Protein AF-A0A225VRF0-F1 (afdb_monomer)

Solvent-accessible surface area (backbone atoms only — not comparable to full-atom values): 16906 Å² total; per-residue (Å²): 140,84,83,63,88,91,57,65,93,43,50,68,51,35,57,57,44,68,70,34,69,67,52,50,49,55,49,48,52,50,48,63,73,53,46,43,34,58,58,76,56,67,54,68,59,49,22,86,87,74,65,72,22,44,56,40,74,52,86,78,61,74,72,51,25,38,84,44,56,83,88,52,80,56,61,61,48,30,32,22,78,60,81,62,52,70,40,28,48,52,49,53,41,50,58,41,48,53,59,60,46,74,76,48,74,62,78,73,68,36,72,67,47,46,48,51,56,49,71,41,86,65,59,54,88,79,64,94,82,56,57,67,68,58,27,50,47,52,30,55,45,40,58,71,41,34,38,54,62,65,45,55,58,80,85,32,46,39,69,39,98,91,21,69,83,21,57,37,32,64,82,53,47,61,41,78,68,30,97,53,61,43,76,45,97,87,77,43,78,48,65,39,26,54,80,51,29,34,31,40,49,38,34,34,63,76,51,47,25,68,48,72,53,65,58,88,65,73,92,73,59,72,78,46,53,66,64,49,51,54,53,51,50,53,59,76,66,43,81,71,72,90,68,70,52,59,66,61,55,49,49,52,50,48,53,51,52,53,52,53,53,50,53,53,55,52,61,74,67,51,82,83,76,87,79,89,78,81,89,80,89,83,84,134

Structure (mmCIF, N/CA/C/O backbone):
data_AF-A0A225VRF0-F1
#
_entry.id   AF-A0A225VRF0-F1
#
loop_
_atom_site.group_PDB
_atom_site.id
_atom_site.type_symbol
_atom_site.label_atom_id
_atom_site.label_alt_id
_atom_site.label_comp_id
_atom_site.label_asym_id
_atom_site.label_entity_id
_atom_site.label_seq_id
_atom_site.pdbx_PDB_ins_code
_atom_site.Cartn_x
_atom_site.Cartn_y
_atom_site.Cartn_z
_atom_site.occupancy
_atom_site.B_iso_or_equiv
_atom_site.auth_seq_id
_atom_site.auth_comp_id
_atom_site.auth_asym_id
_atom_site.auth_atom_id
_atom_site.pdbx_PDB_model_num
ATOM 1 N N . MET A 1 1 ? 13.545 9.065 -11.147 1.00 67.62 1 MET A N 1
ATOM 2 C CA . MET A 1 1 ? 13.949 7.715 -11.590 1.00 67.62 1 MET A CA 1
ATOM 3 C C . MET A 1 1 ? 15.331 7.473 -11.026 1.00 67.62 1 MET A C 1
ATOM 5 O O . MET A 1 1 ? 16.149 8.372 -11.147 1.00 67.62 1 MET A O 1
ATOM 9 N N . ALA A 1 2 ? 15.562 6.340 -10.371 1.00 71.25 2 ALA A N 1
ATOM 10 C CA . ALA A 1 2 ? 16.880 5.977 -9.858 1.00 71.25 2 ALA A CA 1
ATOM 11 C C . ALA A 1 2 ? 17.373 4.753 -10.632 1.00 71.25 2 ALA A C 1
ATOM 13 O O . ALA A 1 2 ? 16.606 3.808 -10.822 1.00 71.25 2 ALA A O 1
ATOM 14 N N . TRP A 1 3 ? 18.616 4.798 -11.105 1.00 72.25 3 TRP A N 1
ATOM 15 C CA . TRP A 1 3 ? 19.291 3.632 -11.662 1.00 72.25 3 TRP A CA 1
ATOM 16 C C . TRP A 1 3 ? 20.024 2.913 -10.534 1.00 72.25 3 TRP A C 1
ATOM 18 O O . TRP A 1 3 ? 20.675 3.559 -9.716 1.00 72.25 3 TRP A O 1
ATOM 28 N N . ILE A 1 4 ? 19.892 1.592 -10.471 1.00 76.50 4 ILE A N 1
ATOM 29 C CA . ILE A 1 4 ? 20.576 0.786 -9.461 1.00 76.50 4 ILE A CA 1
ATOM 30 C C . ILE A 1 4 ? 21.948 0.428 -10.023 1.00 76.50 4 ILE A C 1
ATOM 32 O O . ILE A 1 4 ? 22.059 -0.078 -11.136 1.00 76.50 4 ILE A O 1
ATOM 36 N N . GLU A 1 5 ? 23.008 0.701 -9.278 1.00 78.69 5 GLU A N 1
ATOM 37 C CA . GLU A 1 5 ? 24.349 0.305 -9.697 1.00 78.69 5 GLU A CA 1
ATOM 38 C C . GLU A 1 5 ? 24.439 -1.221 -9.893 1.00 78.69 5 GLU A C 1
ATOM 40 O O . GLU A 1 5 ? 23.852 -2.001 -9.140 1.00 78.69 5 GLU A O 1
ATOM 45 N N . GLY A 1 6 ? 25.128 -1.657 -10.951 1.00 78.25 6 GLY A N 1
ATOM 46 C CA . GLY A 1 6 ? 25.241 -3.076 -11.310 1.00 78.25 6 GLY A CA 1
ATOM 47 C C . GLY A 1 6 ? 24.002 -3.682 -11.984 1.00 78.25 6 GLY A C 1
ATOM 48 O O . GLY A 1 6 ? 23.995 -4.883 -12.262 1.00 78.25 6 GLY A O 1
ATOM 49 N N . PHE A 1 7 ? 22.959 -2.892 -12.269 1.00 81.50 7 PHE A N 1
ATOM 50 C CA . PHE A 1 7 ? 21.838 -3.362 -13.084 1.00 81.50 7 PHE A CA 1
ATOM 51 C C . PHE A 1 7 ? 22.209 -3.505 -14.573 1.00 81.50 7 PHE A C 1
ATOM 53 O O . PHE A 1 7 ? 23.076 -2.776 -15.060 1.00 81.50 7 PHE A O 1
ATOM 60 N N . PRO A 1 8 ? 21.545 -4.417 -15.314 1.00 84.12 8 PRO A N 1
ATOM 61 C CA . PRO A 1 8 ? 21.804 -4.651 -16.734 1.00 84.12 8 PRO A CA 1
ATOM 62 C C . PRO A 1 8 ? 21.632 -3.374 -17.555 1.00 84.12 8 PRO A C 1
ATOM 64 O O . PRO A 1 8 ? 20.627 -2.680 -17.408 1.00 84.12 8 PRO A O 1
ATOM 67 N N . SER A 1 9 ? 22.574 -3.096 -18.454 1.00 83.00 9 SER A N 1
ATOM 68 C CA . SER A 1 9 ? 22.587 -1.862 -19.249 1.00 83.00 9 SER A CA 1
ATOM 69 C C . SER A 1 9 ? 21.622 -1.906 -20.438 1.00 83.00 9 SER A C 1
ATOM 71 O O . SER A 1 9 ? 21.194 -0.866 -20.939 1.00 83.00 9 SER A O 1
ATOM 73 N N . THR A 1 10 ? 21.226 -3.110 -20.869 1.00 85.62 10 THR A N 1
ATOM 74 C CA . THR A 1 10 ? 20.284 -3.309 -21.978 1.00 85.62 10 THR A CA 1
ATOM 75 C C . THR A 1 10 ? 19.129 -4.249 -21.619 1.00 85.62 10 THR A C 1
ATOM 77 O O . THR A 1 10 ? 19.210 -5.069 -20.702 1.00 85.62 10 THR A O 1
ATOM 80 N N . ILE A 1 11 ? 18.040 -4.175 -22.395 1.00 85.44 11 ILE A N 1
ATOM 81 C CA . ILE A 1 11 ? 16.877 -5.072 -22.257 1.00 85.44 11 ILE A CA 1
ATOM 82 C C . ILE A 1 11 ? 17.280 -6.535 -22.488 1.00 85.44 11 ILE A C 1
ATOM 84 O O . ILE A 1 11 ? 16.817 -7.423 -21.775 1.00 85.44 11 ILE A O 1
ATOM 88 N N . ALA A 1 12 ? 18.161 -6.794 -23.460 1.00 88.38 12 ALA A N 1
ATOM 89 C CA . ALA A 1 12 ? 18.638 -8.141 -23.760 1.00 88.38 12 ALA A CA 1
ATOM 90 C C . ALA A 1 12 ? 19.414 -8.738 -22.575 1.00 88.38 12 ALA A C 1
ATOM 92 O O . ALA A 1 12 ? 19.177 -9.882 -22.186 1.00 88.38 12 ALA A O 1
ATOM 93 N N . GLU A 1 13 ? 20.288 -7.944 -21.952 1.00 89.25 13 GLU A N 1
ATOM 94 C CA . GLU A 1 13 ? 21.006 -8.349 -20.743 1.00 89.25 13 GLU A CA 1
ATOM 95 C C . GLU A 1 13 ? 20.055 -8.582 -19.569 1.00 89.25 13 GLU A C 1
ATOM 97 O O . GLU A 1 13 ? 20.185 -9.591 -18.876 1.00 89.25 13 GLU A O 1
ATOM 102 N N . TYR A 1 14 ? 19.066 -7.702 -19.381 1.00 88.38 14 TYR A N 1
ATOM 103 C CA . TYR A 1 14 ? 18.042 -7.868 -18.352 1.00 88.38 14 TYR A CA 1
ATOM 104 C C . TYR A 1 14 ? 17.267 -9.174 -18.527 1.00 88.38 14 TYR A C 1
ATOM 106 O O . TYR A 1 14 ? 17.148 -9.945 -17.575 1.00 88.38 14 TYR A O 1
ATOM 114 N N . ASN A 1 15 ? 16.808 -9.477 -19.742 1.00 88.12 15 ASN A N 1
ATOM 115 C CA . ASN A 1 15 ? 16.082 -10.713 -20.042 1.00 88.12 15 ASN A CA 1
ATOM 116 C C . ASN A 1 15 ? 16.953 -11.958 -19.816 1.00 88.12 15 ASN A C 1
ATOM 118 O O . ASN A 1 15 ? 16.498 -12.943 -19.228 1.00 88.12 15 ASN A O 1
ATOM 122 N N . ARG A 1 16 ? 18.232 -11.899 -20.207 1.00 90.25 16 ARG A N 1
ATOM 123 C CA . ARG A 1 16 ? 19.204 -12.966 -19.938 1.00 90.25 16 ARG A CA 1
ATOM 124 C C . ARG A 1 16 ? 19.388 -13.181 -18.435 1.00 90.25 16 ARG A C 1
ATOM 126 O O . ARG A 1 16 ? 19.327 -14.314 -17.966 1.00 90.25 16 ARG A O 1
ATOM 133 N N . MET A 1 17 ? 19.543 -12.110 -17.658 1.00 90.06 17 MET A N 1
ATOM 134 C CA . MET A 1 17 ? 19.678 -12.196 -16.200 1.00 90.06 17 MET A CA 1
ATOM 135 C C . MET A 1 17 ? 18.392 -12.682 -15.530 1.00 90.06 17 MET A C 1
ATOM 137 O O . MET A 1 17 ? 18.461 -13.486 -14.604 1.00 90.06 17 MET A O 1
ATOM 141 N N . CYS A 1 18 ? 17.218 -12.325 -16.055 1.00 88.75 18 CYS A N 1
ATOM 142 C CA . CYS A 1 18 ? 15.932 -12.868 -15.615 1.00 88.75 18 CYS A CA 1
ATOM 143 C C . CYS A 1 18 ? 15.778 -14.373 -15.870 1.00 88.75 18 CYS A C 1
ATOM 145 O O . CYS A 1 18 ? 14.864 -14.977 -15.320 1.00 88.75 18 CYS A O 1
ATOM 147 N N . SER A 1 19 ? 16.654 -15.016 -16.644 1.00 89.69 19 SER A N 1
ATOM 148 C CA . SER A 1 19 ? 16.680 -16.483 -16.745 1.00 89.69 19 SER A CA 1
ATOM 149 C C . SER A 1 19 ? 17.401 -17.134 -15.554 1.00 89.69 19 SER A C 1
ATOM 151 O O . SER A 1 19 ? 17.194 -18.309 -15.262 1.00 89.69 19 SER A O 1
ATOM 153 N N . SER A 1 20 ? 18.200 -16.367 -14.802 1.00 92.69 20 SER A N 1
ATOM 154 C CA . SER A 1 20 ? 18.922 -16.839 -13.620 1.00 92.69 20 SER A CA 1
ATOM 155 C C . SER A 1 20 ? 18.063 -16.779 -12.355 1.00 92.69 20 SER A C 1
ATOM 157 O O . SER A 1 20 ? 17.620 -15.714 -11.918 1.00 92.69 20 SER A O 1
ATOM 159 N N . GLY A 1 21 ? 17.900 -17.924 -11.686 1.00 93.38 21 GLY A N 1
ATOM 160 C CA . GLY A 1 21 ? 17.243 -17.985 -10.377 1.00 93.38 21 GLY A CA 1
ATOM 161 C C . GLY A 1 21 ? 17.976 -17.183 -9.293 1.00 93.38 21 GLY A C 1
ATOM 162 O O . GLY A 1 21 ? 17.332 -16.627 -8.406 1.00 93.38 21 GLY A O 1
ATOM 163 N N . ALA A 1 22 ? 19.306 -17.067 -9.379 1.00 93.69 22 ALA A N 1
ATOM 164 C CA . ALA A 1 22 ? 20.099 -16.268 -8.444 1.00 93.69 22 ALA A CA 1
ATOM 165 C C . ALA A 1 22 ? 19.810 -14.767 -8.588 1.00 93.69 22 ALA A C 1
ATOM 167 O O . ALA A 1 22 ? 19.636 -14.081 -7.583 1.00 93.69 22 ALA A O 1
ATOM 168 N N . PHE A 1 23 ? 19.695 -14.272 -9.824 1.00 90.81 23 PHE A N 1
ATOM 169 C CA . PHE A 1 23 ? 19.318 -12.882 -10.079 1.00 90.81 23 PHE A CA 1
ATOM 170 C C . PHE A 1 23 ? 17.9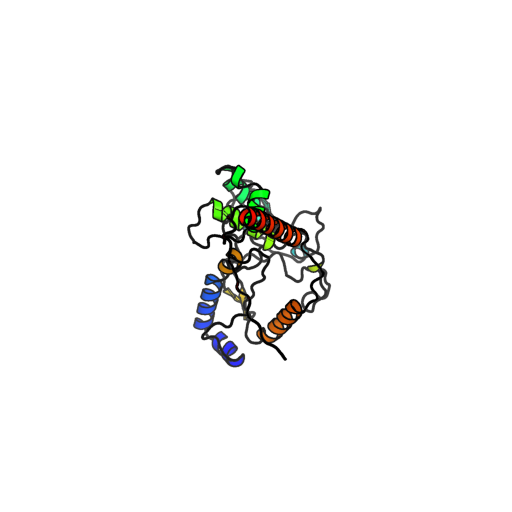08 -12.581 -9.561 1.00 90.81 23 PHE A C 1
ATOM 172 O O . PHE A 1 23 ? 17.728 -11.615 -8.823 1.00 90.81 23 PHE A O 1
ATOM 179 N N . LYS A 1 24 ? 16.925 -13.448 -9.858 1.00 91.50 24 LYS A N 1
ATOM 180 C CA . LYS A 1 24 ? 15.550 -13.291 -9.349 1.00 91.50 24 LYS A CA 1
ATOM 181 C C . LYS A 1 24 ? 15.505 -13.201 -7.824 1.00 91.50 24 LYS A C 1
ATOM 183 O O . LYS A 1 24 ? 14.813 -12.339 -7.293 1.00 91.50 24 LYS A O 1
ATOM 188 N N . ARG A 1 25 ? 16.252 -14.062 -7.119 1.00 93.81 25 ARG A N 1
ATOM 189 C CA . ARG A 1 25 ? 16.333 -14.036 -5.647 1.00 93.81 25 ARG A CA 1
ATOM 190 C C . ARG A 1 25 ? 16.907 -12.723 -5.125 1.00 93.81 25 ARG A C 1
ATOM 192 O O . ARG A 1 25 ? 16.243 -12.076 -4.323 1.00 93.81 25 ARG A O 1
ATOM 199 N N . LYS A 1 26 ? 18.066 -12.295 -5.637 1.00 92.19 26 LYS A N 1
ATOM 200 C CA . LYS A 1 26 ? 18.685 -11.016 -5.248 1.00 92.19 26 LYS A CA 1
ATOM 201 C C . LYS A 1 26 ? 17.751 -9.835 -5.494 1.00 92.19 26 LYS A C 1
ATOM 203 O O . LYS A 1 26 ? 17.689 -8.908 -4.695 1.00 92.19 26 LYS A O 1
ATOM 208 N N . LEU A 1 27 ? 16.997 -9.876 -6.589 1.00 89.81 27 LEU A N 1
ATOM 209 C CA . LEU A 1 27 ? 16.066 -8.809 -6.911 1.00 89.81 27 LEU A CA 1
ATOM 210 C C . LEU A 1 27 ? 14.840 -8.791 -5.986 1.00 89.81 27 LEU A C 1
ATOM 212 O O . LEU A 1 27 ? 14.408 -7.721 -5.565 1.00 89.81 27 LEU A O 1
ATOM 216 N N . ILE A 1 28 ? 14.310 -9.960 -5.619 1.00 93.19 28 ILE A N 1
ATOM 217 C CA . ILE A 1 28 ? 13.270 -10.075 -4.587 1.00 93.19 28 ILE A CA 1
ATOM 218 C C . ILE A 1 28 ? 13.786 -9.537 -3.246 1.00 93.19 28 ILE A C 1
ATOM 220 O O . ILE A 1 28 ? 13.080 -8.776 -2.588 1.00 93.19 28 ILE A O 1
ATOM 224 N N . GLU A 1 29 ? 15.003 -9.908 -2.843 1.00 93.69 29 GLU A N 1
ATOM 225 C CA . GLU A 1 29 ? 15.644 -9.422 -1.612 1.00 93.69 29 GLU A CA 1
ATOM 226 C C . GLU A 1 29 ? 15.797 -7.900 -1.617 1.00 93.69 29 GLU A C 1
ATOM 228 O O . GLU A 1 29 ? 15.434 -7.252 -0.638 1.00 93.69 29 GLU A O 1
ATOM 233 N N . TYR A 1 30 ? 16.238 -7.326 -2.739 1.00 91.75 30 TYR A N 1
ATOM 234 C CA . TYR A 1 30 ? 16.316 -5.880 -2.917 1.00 91.75 30 TYR A CA 1
ATOM 235 C C . TYR A 1 30 ? 14.942 -5.210 -2.789 1.00 91.75 30 TYR A C 1
ATOM 237 O O . TYR A 1 30 ? 14.776 -4.285 -2.003 1.00 91.75 30 TYR A O 1
ATOM 245 N N . VAL A 1 31 ? 13.916 -5.695 -3.497 1.00 91.88 31 VAL A N 1
ATOM 246 C CA . VAL A 1 31 ? 12.563 -5.118 -3.392 1.00 91.88 31 VAL A CA 1
ATOM 247 C C . VAL A 1 31 ? 12.047 -5.182 -1.952 1.00 91.88 31 VAL A C 1
ATOM 249 O O . VAL A 1 31 ? 11.456 -4.214 -1.478 1.00 91.88 31 VAL A O 1
ATOM 252 N N . LYS A 1 32 ? 12.296 -6.287 -1.238 1.00 93.00 32 LYS A N 1
ATOM 253 C CA . LYS A 1 32 ? 11.921 -6.439 0.176 1.00 93.00 32 LYS A CA 1
ATOM 254 C C . LYS A 1 32 ? 12.681 -5.496 1.112 1.00 93.00 32 LYS A C 1
ATOM 256 O O . LYS A 1 32 ? 12.150 -5.181 2.170 1.00 93.00 32 LYS A O 1
ATOM 261 N N . SER A 1 33 ? 13.904 -5.086 0.771 1.00 92.31 33 SER A N 1
ATOM 262 C CA . SER A 1 33 ? 14.704 -4.216 1.639 1.00 92.31 33 SER A CA 1
ATOM 263 C C . SER A 1 33 ? 14.303 -2.746 1.540 1.00 92.31 33 SER A C 1
ATOM 265 O O . SER A 1 33 ? 14.469 -2.010 2.511 1.00 92.31 33 SER A O 1
ATOM 267 N N . ILE A 1 34 ? 13.755 -2.316 0.398 1.00 91.12 34 ILE A N 1
ATOM 268 C CA . ILE A 1 34 ? 13.418 -0.904 0.168 1.00 91.12 34 ILE A CA 1
ATOM 269 C C . ILE A 1 34 ? 11.919 -0.603 0.184 1.00 91.12 34 ILE A C 1
ATOM 271 O O . ILE A 1 34 ? 11.535 0.509 0.539 1.00 91.12 34 ILE A O 1
ATOM 275 N N . MET A 1 35 ? 11.062 -1.543 -0.212 1.00 92.25 35 MET A N 1
ATOM 276 C CA . MET A 1 35 ? 9.635 -1.290 -0.410 1.00 92.25 35 MET A CA 1
ATOM 277 C C . MET A 1 35 ? 8.787 -2.057 0.596 1.00 92.25 35 MET A C 1
ATOM 279 O O . MET A 1 35 ? 9.062 -3.212 0.913 1.00 92.25 35 MET A O 1
ATOM 283 N N . ASN A 1 36 ? 7.704 -1.424 1.034 1.00 92.62 36 ASN A N 1
ATOM 284 C CA . ASN A 1 36 ? 6.733 -2.010 1.938 1.00 92.62 36 ASN A CA 1
ATOM 285 C C . ASN A 1 36 ? 5.304 -1.782 1.428 1.00 92.62 36 ASN A C 1
ATOM 287 O O . ASN A 1 36 ? 5.009 -0.833 0.700 1.00 92.62 36 ASN A O 1
ATOM 291 N N . THR A 1 37 ? 4.427 -2.698 1.795 1.00 93.88 37 THR A N 1
ATOM 292 C CA . THR A 1 37 ? 3.002 -2.749 1.450 1.00 93.88 37 THR A CA 1
ATOM 293 C C . THR A 1 37 ? 2.122 -2.732 2.687 1.00 93.88 37 THR A C 1
ATOM 295 O O . THR A 1 37 ? 0.924 -2.490 2.558 1.00 93.88 37 THR A O 1
ATOM 298 N N . ASP A 1 38 ? 2.712 -2.962 3.858 1.00 93.62 38 ASP A N 1
ATOM 299 C CA . ASP A 1 38 ? 2.004 -3.059 5.116 1.00 93.62 38 ASP A CA 1
ATOM 300 C C . ASP A 1 38 ? 2.376 -1.883 6.030 1.00 93.62 38 ASP A C 1
ATOM 302 O O . ASP A 1 38 ? 3.535 -1.468 6.086 1.00 93.62 38 ASP A O 1
ATOM 306 N N . VAL A 1 39 ? 1.407 -1.357 6.778 1.00 92.81 39 VAL A N 1
ATOM 307 C CA . VAL A 1 39 ? 1.631 -0.229 7.696 1.00 92.81 39 VAL A CA 1
ATOM 308 C C . VAL A 1 39 ? 2.518 -0.602 8.898 1.00 92.81 39 VAL A C 1
ATOM 310 O O . VAL A 1 39 ? 2.497 -1.745 9.336 1.00 92.81 39 VAL A O 1
ATOM 313 N N . PRO A 1 40 ? 3.284 0.323 9.505 1.00 91.19 40 PRO A N 1
ATOM 314 C CA . PRO A 1 40 ? 4.194 -0.006 10.608 1.00 91.19 40 PRO A CA 1
ATOM 315 C C . PRO A 1 40 ? 3.520 -0.698 11.798 1.00 91.19 40 PRO A C 1
ATOM 317 O O . PRO A 1 40 ? 4.055 -1.673 12.319 1.00 91.19 40 PRO A O 1
ATOM 320 N N . LEU A 1 41 ? 2.339 -0.225 12.203 1.00 89.38 41 LEU A N 1
ATOM 321 C CA . LEU A 1 41 ? 1.543 -0.853 13.247 1.00 89.38 41 LEU A CA 1
ATOM 322 C C . LEU A 1 41 ? 0.669 -1.948 12.635 1.00 89.38 41 LEU A C 1
ATOM 324 O O . LEU A 1 41 ? -0.458 -1.710 12.202 1.00 89.38 41 LEU A O 1
ATOM 328 N N . GLN A 1 42 ? 1.219 -3.154 12.589 1.00 83.69 42 GLN A N 1
ATOM 329 C CA . GLN A 1 42 ? 0.542 -4.299 11.999 1.00 83.69 42 GLN A CA 1
ATOM 330 C C . GLN A 1 42 ? -0.691 -4.684 12.821 1.00 83.69 42 GLN A C 1
ATOM 332 O O . GLN A 1 42 ? -0.578 -4.819 14.043 1.00 83.69 42 GLN A O 1
ATOM 337 N N . PRO A 1 43 ? -1.848 -4.909 12.179 1.00 76.44 43 PRO A N 1
ATOM 338 C CA . PRO A 1 43 ? -2.956 -5.549 12.858 1.00 76.44 43 PRO A CA 1
ATOM 339 C C . PRO A 1 43 ? -2.556 -6.964 13.272 1.00 76.44 43 PRO A C 1
ATOM 341 O O . PRO A 1 43 ? -1.890 -7.684 12.524 1.00 76.44 43 PRO A O 1
ATOM 344 N N . ASN A 1 44 ? -2.963 -7.360 14.476 1.00 77.44 44 ASN A N 1
ATOM 345 C CA . ASN A 1 44 ? -2.898 -8.760 14.873 1.00 77.44 44 ASN A CA 1
ATOM 346 C C . ASN A 1 44 ? -3.758 -9.593 13.899 1.00 77.44 44 ASN A C 1
ATOM 348 O O . ASN A 1 44 ? -4.775 -9.123 13.389 1.00 77.44 44 ASN A O 1
ATOM 352 N N . GLU A 1 45 ? -3.361 -10.838 13.649 1.00 84.19 45 GLU A N 1
ATOM 353 C CA . GLU A 1 45 ? -4.166 -11.796 12.886 1.00 84.19 45 GLU A CA 1
ATOM 354 C C . GLU A 1 45 ? -5.482 -12.150 13.600 1.00 84.19 45 GLU A C 1
ATOM 356 O O . GLU A 1 45 ? -6.361 -12.768 13.001 1.00 84.19 45 GLU A O 1
ATOM 361 N N . ASP A 1 46 ? -5.632 -11.767 14.869 1.00 90.81 46 ASP A N 1
ATOM 362 C CA . ASP A 1 46 ? -6.860 -11.928 15.641 1.00 90.81 46 ASP A CA 1
ATOM 363 C C . ASP A 1 46 ? -7.965 -10.974 15.183 1.00 90.81 46 ASP A C 1
ATOM 365 O O . ASP A 1 46 ? -7.774 -9.772 14.994 1.00 90.81 46 ASP A O 1
ATOM 369 N N . CYS A 1 47 ? -9.175 -11.512 15.086 1.00 92.69 47 CYS A N 1
ATOM 370 C CA . CYS A 1 47 ? -10.363 -10.774 14.708 1.00 92.69 47 CYS A CA 1
ATOM 371 C C . CYS A 1 47 ? -10.639 -9.634 15.696 1.00 92.69 47 CYS A C 1
ATOM 373 O O . CYS A 1 47 ? -10.837 -9.885 16.889 1.00 92.69 47 CYS A O 1
ATOM 375 N N . PRO A 1 48 ? -10.759 -8.388 15.221 1.00 90.94 48 PRO A N 1
ATOM 376 C CA . PRO A 1 48 ? -11.080 -7.264 16.086 1.00 90.94 48 PRO A CA 1
ATOM 377 C C . PRO A 1 48 ? -12.438 -7.374 16.783 1.00 90.94 48 PRO A C 1
ATOM 379 O O . PRO A 1 48 ? -12.578 -6.844 17.882 1.00 90.94 48 PRO A O 1
ATOM 382 N N . LYS A 1 49 ? -13.406 -8.093 16.207 1.00 92.19 49 LYS A N 1
ATOM 383 C CA . LYS A 1 49 ? -14.747 -8.255 16.781 1.00 92.19 49 LYS A CA 1
ATOM 384 C C . LYS A 1 49 ? -14.798 -9.300 17.894 1.00 92.19 49 LYS A C 1
ATOM 386 O O . LYS A 1 49 ? -15.183 -8.980 19.011 1.00 92.19 49 LYS A O 1
ATOM 391 N N . CYS A 1 50 ? -14.404 -10.544 17.610 1.00 93.12 50 CYS A N 1
ATOM 392 C CA . CYS A 1 50 ? -14.516 -11.639 18.586 1.00 93.12 50 CYS A CA 1
ATOM 393 C C . CYS A 1 50 ? -13.239 -11.915 19.387 1.00 93.12 50 CYS A C 1
ATOM 395 O O . CYS A 1 50 ? -13.294 -12.699 20.326 1.00 93.12 50 CYS A O 1
ATOM 397 N N . LYS A 1 51 ? -12.094 -11.327 19.014 1.00 90.31 51 LYS A N 1
ATOM 398 C CA . LYS A 1 51 ? -10.769 -11.494 19.652 1.00 90.31 51 LYS A CA 1
ATOM 399 C C . LYS A 1 51 ? -10.198 -12.921 19.686 1.00 90.31 51 LYS A C 1
ATOM 401 O O . LYS A 1 51 ? -9.074 -13.092 20.134 1.00 90.31 51 LYS A O 1
ATOM 406 N N . VAL A 1 52 ? -10.938 -13.922 19.207 1.00 90.69 52 VAL A N 1
ATOM 407 C CA . VAL A 1 52 ? -10.546 -15.342 19.244 1.00 90.69 52 VAL A CA 1
ATOM 408 C C . VAL A 1 52 ? -10.263 -15.888 17.847 1.00 90.69 52 VAL A C 1
ATOM 410 O O . VAL A 1 52 ? -9.264 -16.566 17.626 1.00 90.69 52 VAL A O 1
ATOM 413 N N . GLY A 1 53 ? -11.148 -15.618 16.886 1.00 93.75 53 GLY A N 1
ATOM 414 C CA . GLY A 1 53 ? -10.981 -16.124 15.526 1.00 93.75 53 GLY A CA 1
ATOM 415 C C . GLY A 1 53 ? -9.855 -15.411 14.780 1.00 93.75 53 GLY A C 1
ATOM 416 O O . GLY A 1 53 ? -9.584 -14.240 15.028 1.00 93.75 53 GLY A O 1
ATOM 417 N N . LYS A 1 54 ? -9.246 -16.094 13.813 1.00 95.56 54 LYS A N 1
ATOM 418 C CA . LYS A 1 54 ? -8.216 -15.544 12.927 1.00 95.56 54 LYS A CA 1
ATOM 419 C C . LYS A 1 54 ? -8.830 -14.928 11.676 1.00 95.56 54 LYS A C 1
ATOM 421 O O . LYS A 1 54 ? -9.826 -15.424 11.138 1.00 95.56 54 LYS A O 1
ATOM 426 N N . LEU A 1 55 ? -8.229 -13.844 11.208 1.00 95.44 55 LEU A N 1
ATOM 427 C CA . LEU A 1 55 ? -8.572 -13.203 9.949 1.00 95.44 55 LEU A CA 1
ATOM 428 C C . LEU A 1 55 ? -7.995 -14.001 8.779 1.00 95.44 55 LEU A C 1
ATOM 430 O O . LEU A 1 55 ? -6.829 -14.387 8.766 1.00 95.44 55 LEU A O 1
ATOM 434 N N . THR A 1 56 ? -8.830 -14.230 7.773 1.00 95.06 56 THR A N 1
ATOM 435 C CA . THR A 1 56 ? -8.460 -14.911 6.532 1.00 95.06 56 THR A CA 1
ATOM 436 C C . THR A 1 56 ? -8.742 -13.995 5.345 1.00 95.06 56 THR A C 1
ATOM 438 O O . THR A 1 56 ? -9.782 -13.328 5.344 1.00 95.06 56 THR A O 1
ATOM 441 N N . PRO A 1 57 ? -7.838 -13.927 4.349 1.00 95.12 57 PRO A N 1
ATOM 442 C CA . PRO A 1 57 ? -8.074 -13.137 3.149 1.00 95.12 57 PRO A CA 1
ATOM 443 C C . PRO A 1 57 ? -9.241 -13.722 2.350 1.00 95.12 57 PRO A C 1
ATOM 445 O O . PRO A 1 57 ? -9.442 -14.938 2.324 1.00 95.12 57 PRO A O 1
ATOM 448 N N . MET A 1 58 ? -9.995 -12.851 1.688 1.00 94.75 58 MET A N 1
ATOM 449 C CA . MET A 1 58 ? -11.042 -13.236 0.746 1.00 94.75 58 MET A CA 1
ATOM 450 C C . MET A 1 58 ? -10.541 -13.105 -0.693 1.00 94.75 58 MET A C 1
ATOM 452 O O . MET A 1 58 ? -9.732 -12.230 -1.001 1.00 94.75 58 MET A O 1
ATOM 456 N N . ASP A 1 59 ? -11.035 -13.966 -1.580 1.00 91.88 59 ASP A N 1
ATOM 457 C CA . ASP A 1 59 ? -10.809 -13.807 -3.014 1.00 91.88 59 ASP A CA 1
ATOM 458 C C . ASP A 1 59 ? -11.672 -12.677 -3.573 1.00 91.88 59 ASP A C 1
ATOM 460 O O . ASP A 1 59 ? -12.800 -12.446 -3.129 1.00 91.88 59 ASP A O 1
ATOM 464 N N . PHE A 1 60 ? -11.120 -11.961 -4.549 1.00 92.75 60 PHE A N 1
ATOM 465 C CA . PHE A 1 60 ? -11.779 -10.814 -5.158 1.00 92.75 60 PHE A CA 1
ATOM 466 C C . PHE A 1 60 ? -12.395 -11.219 -6.483 1.00 92.75 60 PHE A C 1
ATOM 468 O O . PHE A 1 60 ? -11.723 -11.764 -7.360 1.00 92.75 60 PHE A O 1
ATOM 475 N N . ASP A 1 61 ? -13.671 -10.901 -6.638 1.00 89.75 61 ASP A N 1
ATOM 476 C CA . ASP A 1 61 ? -14.320 -10.921 -7.933 1.00 89.75 61 ASP A CA 1
ATOM 477 C C . ASP A 1 61 ? -14.258 -9.528 -8.575 1.00 89.75 61 ASP A C 1
ATOM 479 O O . ASP A 1 61 ? -13.599 -8.598 -8.102 1.00 89.75 61 ASP A O 1
ATOM 483 N N . LYS A 1 62 ? -14.956 -9.373 -9.698 1.00 87.81 62 LYS A N 1
ATOM 484 C CA . LYS A 1 62 ? -15.013 -8.102 -10.412 1.00 87.81 62 LYS A CA 1
ATOM 485 C C . LYS A 1 62 ? -15.609 -6.969 -9.562 1.00 87.81 62 LYS A C 1
ATOM 487 O O . LYS A 1 62 ? -15.174 -5.832 -9.733 1.00 87.81 62 LYS A O 1
ATOM 492 N N . GLN A 1 63 ? -16.559 -7.263 -8.670 1.00 89.81 63 GLN A N 1
ATOM 493 C CA . GLN A 1 63 ? -17.276 -6.260 -7.875 1.00 89.81 63 GLN A CA 1
ATOM 494 C C . GLN A 1 63 ? -16.335 -5.524 -6.922 1.00 89.81 63 GLN A C 1
ATOM 496 O O . GLN A 1 63 ? -16.507 -4.327 -6.708 1.00 89.81 63 GLN A O 1
ATOM 501 N N . ALA A 1 64 ? -15.287 -6.199 -6.435 1.00 91.69 64 ALA A N 1
ATOM 502 C CA . ALA A 1 64 ? -14.267 -5.596 -5.579 1.00 91.69 64 ALA A CA 1
ATOM 503 C C . ALA A 1 64 ? -13.597 -4.359 -6.202 1.00 91.69 64 ALA A C 1
ATOM 505 O O . ALA A 1 64 ? -13.110 -3.494 -5.483 1.00 91.69 64 ALA A O 1
ATOM 506 N N . TYR A 1 65 ? -13.569 -4.270 -7.534 1.00 93.00 65 TYR A N 1
ATOM 507 C CA . TYR A 1 65 ? -12.888 -3.206 -8.268 1.00 93.00 65 TYR A CA 1
ATOM 508 C C . TYR A 1 65 ? -13.839 -2.178 -8.890 1.00 93.00 65 TYR A C 1
ATOM 510 O O . TYR A 1 65 ? -13.381 -1.276 -9.602 1.00 93.00 65 TYR A O 1
ATOM 518 N N . GLU A 1 66 ? -15.148 -2.355 -8.734 1.00 90.44 66 GLU A N 1
ATOM 519 C CA . GLU A 1 66 ? -16.152 -1.490 -9.344 1.00 90.44 66 GLU A CA 1
ATOM 520 C C . GLU A 1 66 ? -16.367 -0.206 -8.530 1.00 90.44 66 GLU A C 1
ATOM 522 O O . GLU A 1 66 ? -15.908 -0.047 -7.402 1.00 90.44 66 GLU A O 1
ATOM 527 N N . ASN A 1 67 ? -17.028 0.771 -9.147 1.00 83.38 67 ASN A N 1
ATOM 528 C CA . ASN A 1 67 ? -17.339 2.029 -8.482 1.00 83.38 67 ASN A CA 1
ATOM 529 C C . ASN A 1 67 ? -18.475 1.833 -7.477 1.00 83.38 67 ASN A C 1
ATOM 531 O O . ASN A 1 67 ? -19.626 1.664 -7.880 1.00 83.38 67 ASN A O 1
ATOM 535 N N . VAL A 1 68 ? -18.148 1.898 -6.189 1.00 85.69 68 VAL A N 1
ATOM 536 C CA . VAL A 1 68 ? -19.125 1.892 -5.097 1.00 85.69 68 VAL A CA 1
ATOM 537 C C . VAL A 1 68 ? -19.408 3.318 -4.634 1.00 85.69 68 VAL A C 1
ATOM 539 O O . VAL A 1 68 ? -18.552 4.202 -4.695 1.00 85.69 68 VAL A O 1
ATOM 542 N N . ARG A 1 69 ? -20.634 3.587 -4.188 1.00 83.00 69 ARG A N 1
ATOM 543 C CA . ARG A 1 69 ? -20.994 4.910 -3.670 1.00 83.00 69 ARG A CA 1
ATOM 544 C C . ARG A 1 69 ? -20.457 5.044 -2.250 1.00 83.00 69 ARG A C 1
ATOM 546 O O . ARG A 1 69 ? -20.390 4.0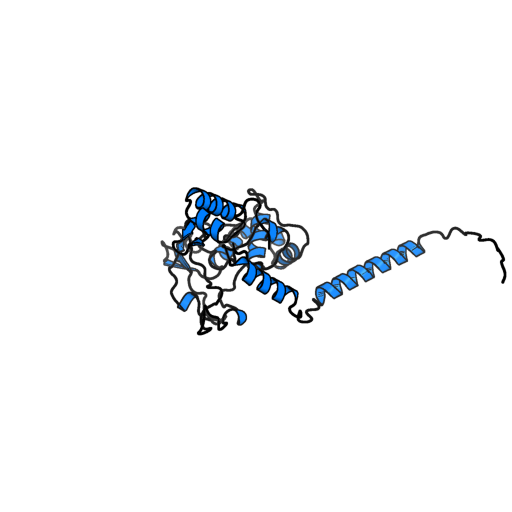81 -1.502 1.00 83.00 69 ARG A O 1
ATOM 553 N N . ARG A 1 70 ? -20.182 6.279 -1.824 1.00 80.56 70 ARG A N 1
ATOM 554 C CA . ARG A 1 70 ? -19.713 6.579 -0.456 1.00 80.56 70 ARG A CA 1
ATOM 555 C C . ARG A 1 70 ? -20.658 6.092 0.658 1.00 80.56 70 ARG A C 1
ATOM 557 O O . ARG A 1 70 ? -20.213 5.929 1.783 1.00 80.56 70 ARG A O 1
ATOM 564 N N . LYS A 1 71 ? -21.947 5.911 0.353 1.00 82.88 71 LYS A N 1
ATOM 565 C CA . LYS A 1 71 ? -22.961 5.406 1.293 1.00 82.88 71 LYS A CA 1
ATOM 566 C C . LYS A 1 71 ? -23.035 3.878 1.366 1.00 82.88 71 LYS A C 1
ATOM 568 O O . LYS A 1 71 ? -23.758 3.360 2.207 1.00 82.88 71 LYS A O 1
ATOM 573 N N . ASP A 1 72 ? -22.386 3.191 0.431 1.00 86.50 72 ASP A N 1
ATOM 574 C CA . ASP A 1 72 ? -22.353 1.734 0.401 1.00 86.50 72 ASP A CA 1
ATOM 575 C C . ASP A 1 72 ? -21.284 1.244 1.392 1.00 86.50 72 ASP A C 1
ATOM 577 O O . ASP A 1 72 ? -20.463 2.028 1.863 1.00 86.50 72 ASP A O 1
ATOM 581 N N . ASN A 1 73 ? -21.275 -0.048 1.714 1.00 86.88 73 ASN A N 1
ATOM 582 C CA . ASN A 1 73 ? -20.208 -0.626 2.532 1.00 86.88 73 ASN A CA 1
ATOM 583 C C . ASN A 1 73 ? -18.987 -0.960 1.661 1.00 86.88 73 ASN A C 1
ATOM 585 O O . ASN A 1 73 ? -19.158 -1.304 0.484 1.00 86.88 73 ASN A O 1
ATOM 589 N N . PRO A 1 74 ? -17.758 -0.901 2.208 1.00 89.62 74 PRO A N 1
ATOM 590 C CA . PRO A 1 74 ? -16.588 -1.372 1.484 1.00 89.62 74 PRO A CA 1
ATOM 591 C C . PRO A 1 74 ? -16.743 -2.849 1.115 1.00 89.62 74 PRO A C 1
ATOM 593 O O . PRO A 1 74 ? -17.291 -3.648 1.877 1.00 89.62 74 PRO A O 1
ATOM 596 N N . PHE A 1 75 ? -16.223 -3.228 -0.056 1.00 92.44 75 PHE A N 1
ATOM 597 C CA . PHE A 1 75 ? -16.147 -4.638 -0.419 1.00 92.44 75 PHE A CA 1
ATOM 598 C C . PHE A 1 75 ? -15.289 -5.381 0.621 1.00 92.44 75 PHE A C 1
ATOM 600 O O . PHE A 1 75 ? -14.185 -4.912 0.932 1.00 92.44 75 PHE A O 1
ATOM 607 N N . PRO A 1 76 ? -15.762 -6.518 1.159 1.00 95.00 76 PRO A N 1
ATOM 608 C CA . PRO A 1 76 ? -15.044 -7.234 2.198 1.00 95.00 76 PRO A CA 1
ATOM 609 C C . PRO A 1 76 ? -13.783 -7.892 1.631 1.00 95.00 76 PRO A C 1
ATOM 611 O O . PRO A 1 76 ? -13.846 -8.694 0.701 1.00 95.00 76 PRO A O 1
ATOM 614 N N . THR A 1 77 ? -12.630 -7.563 2.206 1.00 95.56 77 THR A N 1
ATOM 615 C CA . THR A 1 77 ? -11.323 -8.117 1.825 1.00 95.56 77 THR A CA 1
ATOM 616 C C . THR A 1 77 ? -10.862 -9.226 2.763 1.00 95.56 77 THR A C 1
ATOM 618 O O . THR A 1 77 ? -10.008 -10.034 2.393 1.00 95.56 77 THR A O 1
ATOM 621 N N . ALA A 1 78 ? -11.459 -9.312 3.951 1.00 95.69 78 ALA A N 1
ATOM 622 C CA . ALA A 1 78 ? -11.110 -10.288 4.967 1.00 95.69 78 ALA A CA 1
ATOM 623 C C . ALA A 1 78 ? -12.342 -10.816 5.703 1.00 95.69 78 ALA A C 1
ATOM 625 O O . ALA A 1 78 ? -13.365 -10.139 5.823 1.00 95.69 78 ALA A O 1
ATOM 626 N N . ARG A 1 79 ? -12.219 -12.028 6.248 1.00 96.50 79 ARG A N 1
ATOM 627 C CA . ARG A 1 79 ? -13.245 -12.662 7.079 1.00 96.50 79 ARG A CA 1
ATOM 628 C C . ARG A 1 79 ? -12.634 -13.366 8.283 1.00 96.50 79 ARG A C 1
ATOM 630 O O . ARG A 1 79 ? -11.620 -14.053 8.155 1.00 96.50 79 ARG A O 1
ATOM 637 N N . CYS A 1 80 ? -13.287 -13.259 9.433 1.00 97.00 80 CYS A N 1
ATOM 638 C CA . CYS A 1 80 ? -12.960 -14.040 10.619 1.00 97.00 80 CYS A CA 1
ATOM 639 C C . CYS A 1 80 ? -13.424 -15.499 10.478 1.00 97.00 80 CYS A C 1
ATOM 641 O O . CYS A 1 80 ? -14.588 -15.753 10.175 1.00 97.00 80 CYS A O 1
ATOM 643 N N . ASN A 1 81 ? -12.544 -16.461 10.759 1.00 96.88 81 ASN A N 1
ATOM 644 C CA . ASN A 1 81 ? -12.895 -17.887 10.763 1.00 96.88 81 ASN A CA 1
ATOM 645 C C . ASN A 1 81 ? -13.682 -18.349 12.011 1.00 96.88 81 ASN A C 1
ATOM 647 O O . ASN A 1 81 ? -14.211 -19.453 12.001 1.00 96.88 81 ASN A O 1
ATOM 651 N N . GLY A 1 82 ? -13.751 -17.527 13.064 1.00 96.62 82 GLY A N 1
ATOM 652 C CA . GLY A 1 82 ? -14.471 -17.824 14.305 1.00 96.62 82 GLY A CA 1
ATOM 653 C C . GLY A 1 82 ? -15.901 -17.284 14.298 1.00 96.62 82 GLY A C 1
ATOM 654 O O . GLY A 1 82 ? -16.852 -18.052 14.355 1.00 96.62 82 GLY A O 1
ATOM 655 N N . CYS A 1 83 ? -16.065 -15.959 14.205 1.00 96.62 83 CYS A N 1
ATOM 656 C CA . CYS A 1 83 ? -17.388 -15.321 14.244 1.00 96.62 83 CYS A CA 1
ATOM 657 C C . CYS A 1 83 ? -17.999 -15.024 12.865 1.00 96.62 83 CYS A C 1
ATOM 659 O O . CYS A 1 83 ? -19.119 -14.531 12.796 1.00 96.62 83 CYS A O 1
ATOM 661 N N . GLY A 1 84 ? -17.274 -15.268 11.768 1.00 96.56 84 GLY A N 1
ATOM 662 C CA . GLY A 1 84 ? -17.764 -15.013 10.409 1.00 96.56 84 GLY A CA 1
ATOM 663 C C . GLY A 1 84 ? -17.789 -13.542 9.981 1.00 96.56 84 GLY A C 1
ATOM 664 O O . GLY A 1 84 ? -18.126 -13.270 8.827 1.00 96.56 84 GLY A O 1
ATOM 665 N N . GLU A 1 85 ? -17.405 -12.608 10.860 1.00 96.50 85 GLU A N 1
ATOM 666 C CA . GLU A 1 85 ? -17.390 -11.175 10.551 1.00 96.50 85 GLU A CA 1
ATOM 667 C C . GLU A 1 85 ? -16.532 -10.869 9.326 1.00 96.50 85 GLU A C 1
ATOM 669 O O . GLU A 1 85 ? -15.464 -11.461 9.141 1.00 96.50 85 GLU A O 1
ATOM 674 N N . ARG A 1 86 ? -17.003 -9.931 8.506 1.00 96.12 86 ARG A N 1
ATOM 675 C CA . ARG A 1 86 ? -16.334 -9.468 7.296 1.00 96.12 86 ARG A CA 1
ATOM 676 C C . ARG A 1 86 ? -15.830 -8.047 7.488 1.00 96.12 86 ARG A C 1
ATOM 678 O O . ARG A 1 86 ? -16.553 -7.224 8.028 1.00 96.12 86 ARG A O 1
ATOM 685 N N . PHE A 1 87 ? -14.633 -7.785 6.983 1.00 95.06 87 PHE A N 1
ATOM 686 C CA . PHE A 1 87 ? -13.968 -6.492 7.088 1.00 95.06 87 PHE A CA 1
ATOM 687 C C . PHE A 1 87 ? -13.562 -6.004 5.702 1.00 95.06 87 PHE A C 1
ATOM 689 O O . PHE A 1 87 ? -13.153 -6.811 4.861 1.00 95.06 87 PHE A O 1
ATOM 696 N N . GLY A 1 88 ? -13.653 -4.698 5.471 1.00 92.94 88 GLY A N 1
ATOM 697 C CA . GLY A 1 88 ? -13.257 -4.053 4.222 1.00 92.94 88 GLY A CA 1
ATOM 698 C C . GLY A 1 88 ? -12.491 -2.748 4.438 1.00 92.94 88 GLY A C 1
ATOM 699 O O . GLY A 1 88 ? -12.293 -2.275 5.556 1.00 92.94 88 GLY A O 1
ATOM 700 N N . GLY A 1 89 ? -12.033 -2.145 3.340 1.00 88.94 89 GLY A N 1
ATOM 701 C CA . GLY A 1 89 ? -11.314 -0.870 3.392 1.00 88.94 89 GLY A CA 1
ATOM 702 C C . GLY A 1 89 ? -10.082 -0.931 4.302 1.00 88.94 89 GLY A C 1
ATOM 703 O O . GLY A 1 89 ? -9.214 -1.776 4.116 1.00 88.94 89 GLY A O 1
ATOM 704 N N . ASN A 1 90 ? -10.022 -0.026 5.282 1.00 92.38 90 ASN A N 1
ATOM 705 C CA . ASN A 1 90 ? -8.953 0.030 6.286 1.00 92.38 90 ASN A CA 1
ATOM 706 C C . ASN A 1 90 ? -9.458 -0.333 7.699 1.00 92.38 90 ASN A C 1
ATOM 708 O O . ASN A 1 90 ? -8.789 -0.003 8.677 1.00 92.38 90 ASN A O 1
ATOM 712 N N . GLU A 1 91 ? -10.635 -0.959 7.826 1.00 93.50 91 GLU A N 1
ATOM 713 C CA . GLU A 1 91 ? -11.319 -1.197 9.113 1.00 93.50 91 GLU A CA 1
ATOM 714 C C . G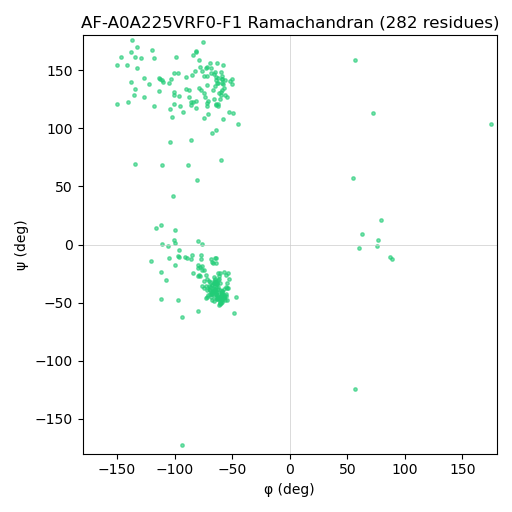LU A 1 91 ? -10.425 -1.924 10.120 1.00 93.50 91 GLU A C 1
ATOM 716 O O . GLU A 1 91 ? -10.229 -1.444 11.231 1.00 93.50 91 GLU A O 1
ATOM 721 N N . ILE A 1 92 ? -9.773 -3.007 9.689 1.00 94.12 92 ILE A N 1
ATOM 722 C CA . ILE A 1 92 ? -8.875 -3.801 10.540 1.00 94.12 92 ILE A CA 1
ATOM 723 C C . ILE A 1 92 ? -7.719 -2.953 11.097 1.00 94.12 92 ILE A C 1
ATOM 725 O O . ILE A 1 92 ? -7.351 -3.092 12.264 1.00 94.12 92 ILE A O 1
ATOM 729 N N . ILE A 1 93 ? -7.133 -2.069 10.278 1.00 93.69 93 ILE A N 1
ATOM 730 C CA . ILE A 1 93 ? -6.035 -1.194 10.716 1.00 93.69 93 ILE A CA 1
ATOM 731 C C . ILE A 1 93 ? -6.562 -0.151 11.709 1.00 93.69 93 ILE A C 1
ATOM 733 O O . ILE A 1 93 ? -5.913 0.107 12.721 1.00 93.69 93 ILE A O 1
ATOM 737 N N . LEU A 1 94 ? -7.728 0.442 11.437 1.00 91.31 94 LEU A N 1
ATOM 738 C CA . LEU A 1 94 ? -8.338 1.464 12.292 1.00 91.31 94 LEU A CA 1
ATOM 739 C C . LEU A 1 94 ? -8.728 0.907 13.666 1.00 91.31 94 LEU A C 1
ATOM 741 O O . LEU A 1 94 ? -8.372 1.502 14.679 1.00 91.31 94 LEU A O 1
ATOM 745 N N . GLU A 1 95 ? -9.351 -0.268 13.722 1.00 90.19 95 GLU A N 1
ATOM 746 C CA . GLU A 1 95 ? -9.698 -0.927 14.987 1.00 90.19 95 GLU A CA 1
ATOM 747 C C . GLU A 1 95 ? -8.452 -1.336 15.788 1.00 90.19 95 GLU A C 1
ATOM 749 O O . GLU A 1 95 ? -8.455 -1.334 17.023 1.00 90.19 95 GLU A O 1
ATOM 754 N N . ASN A 1 96 ? -7.364 -1.701 15.100 1.00 87.88 96 ASN A N 1
ATOM 755 C CA . ASN A 1 96 ? -6.089 -1.965 15.758 1.00 87.88 96 ASN A CA 1
ATOM 756 C C . ASN A 1 96 ? -5.488 -0.678 16.334 1.00 87.88 96 ASN A C 1
ATOM 758 O O . ASN A 1 96 ? -5.084 -0.659 17.492 1.00 87.88 96 ASN A O 1
ATOM 762 N N . LEU A 1 97 ? -5.490 0.412 15.561 1.00 87.69 97 LEU A N 1
ATOM 763 C CA . LEU A 1 97 ? -5.043 1.724 16.028 1.00 87.69 97 LEU A CA 1
ATOM 764 C C . LEU A 1 97 ? -5.812 2.173 17.268 1.00 87.69 97 LEU A C 1
ATOM 766 O O . LEU A 1 97 ? -5.190 2.589 18.235 1.00 87.69 97 LEU A O 1
ATOM 770 N N . GLU A 1 98 ? -7.139 2.077 17.262 1.00 84.88 98 GLU A N 1
ATOM 771 C CA . GLU A 1 98 ? -7.970 2.468 18.406 1.00 84.88 98 GLU A CA 1
ATOM 772 C C . GLU A 1 98 ? -7.608 1.688 19.671 1.00 84.88 98 GLU A C 1
ATOM 774 O O . GLU A 1 98 ? -7.448 2.282 20.735 1.00 84.88 98 GLU A O 1
ATOM 779 N N . ARG A 1 99 ? -7.382 0.377 19.553 1.00 82.19 99 ARG A N 1
ATOM 780 C CA . ARG A 1 99 ? -6.954 -0.463 20.679 1.00 82.19 99 ARG A CA 1
ATOM 781 C C . ARG A 1 99 ? -5.612 -0.030 21.256 1.00 82.19 99 ARG A C 1
ATOM 783 O O . ARG A 1 99 ? -5.470 0.045 22.472 1.00 82.19 99 ARG A O 1
ATOM 790 N N . GLU A 1 100 ? -4.640 0.245 20.394 1.00 79.88 100 GLU A N 1
ATOM 791 C CA . GLU A 1 100 ? -3.314 0.677 20.831 1.00 79.88 100 GLU A CA 1
ATOM 792 C C . GLU A 1 100 ? -3.357 2.098 21.419 1.00 79.88 100 GLU A C 1
ATOM 794 O O . GLU A 1 100 ? -2.688 2.366 22.416 1.00 79.88 100 GLU A O 1
ATOM 799 N N . CYS A 1 101 ? -4.201 2.984 20.880 1.00 76.25 101 CYS A N 1
ATOM 800 C CA . CYS A 1 101 ? -4.404 4.341 21.390 1.00 76.25 101 CYS A CA 1
ATOM 801 C C . CYS A 1 101 ? -5.041 4.380 22.787 1.00 76.25 101 CYS A C 1
ATOM 803 O O . CYS A 1 101 ? -4.713 5.270 23.563 1.00 76.25 101 CYS A O 1
ATOM 805 N N . LEU A 1 102 ? -5.922 3.432 23.132 1.00 65.25 102 LEU A N 1
ATOM 806 C CA . LEU A 1 102 ? -6.558 3.360 24.459 1.00 65.25 102 LEU A CA 1
ATOM 807 C C . LEU A 1 102 ? -5.564 3.102 25.604 1.00 65.25 102 LEU A C 1
ATOM 809 O O . LEU A 1 102 ? -5.910 3.285 26.768 1.00 65.25 102 LEU A O 1
ATOM 813 N N . THR A 1 103 ? -4.346 2.665 25.283 1.00 63.91 103 THR A N 1
ATOM 814 C CA . THR A 1 103 ? -3.312 2.341 26.277 1.00 63.91 103 THR A CA 1
ATOM 815 C C . THR A 1 103 ? -2.312 3.472 26.532 1.00 63.91 103 THR A C 1
ATOM 817 O O . THR A 1 103 ? -1.553 3.384 27.491 1.00 63.91 103 THR A O 1
ATOM 820 N N . ASP A 1 104 ? -2.332 4.532 25.716 1.00 61.84 104 ASP A N 1
ATOM 821 C CA . ASP A 1 104 ? -1.411 5.673 25.783 1.00 61.84 104 ASP A CA 1
ATOM 822 C C . ASP A 1 104 ? -2.174 6.995 26.026 1.00 61.84 104 ASP A C 1
ATOM 824 O O . ASP A 1 104 ? -3.397 7.068 25.912 1.00 61.84 104 ASP A O 1
ATOM 828 N N . SER A 1 105 ? -1.459 8.074 26.373 1.00 59.19 105 SER A N 1
ATOM 829 C CA . SER A 1 105 ? -2.061 9.393 26.641 1.00 59.19 105 SER A CA 1
ATOM 830 C C . SER A 1 105 ? -2.850 9.922 25.431 1.00 59.19 105 SER A C 1
ATOM 832 O O . SER A 1 105 ? -2.274 10.365 24.432 1.00 59.19 105 SER A O 1
ATOM 834 N N . ALA A 1 106 ? -4.182 9.916 25.547 1.00 59.97 106 ALA A N 1
ATOM 835 C CA . ALA A 1 106 ? -5.141 10.257 24.492 1.00 59.97 106 ALA A CA 1
ATOM 836 C C . ALA A 1 106 ? -4.907 11.630 23.824 1.00 59.97 106 ALA A C 1
ATOM 838 O O . ALA A 1 106 ? -5.276 11.830 22.667 1.00 59.97 106 ALA A O 1
ATOM 839 N N . ALA A 1 107 ? -4.252 12.572 24.512 1.00 60.59 107 ALA A N 1
ATOM 840 C CA . ALA A 1 107 ? -3.965 13.904 23.982 1.00 60.59 107 ALA A CA 1
ATOM 841 C C . ALA A 1 107 ? -2.994 13.890 22.780 1.00 60.59 107 ALA A C 1
ATOM 843 O O . ALA A 1 107 ? -3.142 14.698 21.861 1.00 60.59 107 ALA A O 1
ATOM 844 N N . ALA A 1 108 ? -2.034 12.956 22.741 1.00 62.00 108 ALA A N 1
ATOM 845 C CA . ALA A 1 108 ? -1.040 12.860 21.663 1.00 62.00 108 ALA A CA 1
ATOM 846 C C . ALA A 1 108 ? -1.596 12.243 20.363 1.00 62.00 108 ALA A C 1
ATOM 848 O O . ALA A 1 108 ? -0.922 12.251 19.333 1.00 62.00 108 ALA A O 1
ATOM 849 N N . LEU A 1 109 ? -2.819 11.707 20.410 1.00 72.06 109 LEU A N 1
ATOM 850 C CA . LEU A 1 109 ? -3.431 10.897 19.353 1.00 72.06 109 LEU A CA 1
ATOM 851 C C . LEU A 1 109 ? -4.680 11.551 18.752 1.00 72.06 109 LEU A C 1
ATOM 853 O O . LEU A 1 109 ? -5.442 10.903 18.037 1.00 72.06 109 LEU A O 1
ATOM 857 N N . THR A 1 110 ? -4.887 12.842 19.019 1.00 78.94 110 THR A N 1
ATOM 858 C CA . THR A 1 110 ? -5.944 13.620 18.364 1.00 78.94 110 THR A CA 1
ATOM 859 C C . THR A 1 110 ? -5.671 13.747 16.863 1.00 78.94 110 THR A C 1
ATOM 861 O O . THR A 1 110 ? -4.519 13.833 16.432 1.00 78.94 110 THR A O 1
ATOM 864 N N . GLU A 1 111 ? -6.730 13.818 16.052 1.00 78.75 111 GLU A N 1
ATOM 865 C CA . GLU A 1 111 ? -6.614 14.032 14.599 1.00 78.75 111 GLU A CA 1
ATOM 866 C C . GLU A 1 111 ? -5.793 15.293 14.270 1.00 78.75 111 GLU A C 1
ATOM 868 O O . GLU A 1 111 ? -4.951 15.276 13.372 1.00 78.75 111 GLU A O 1
ATOM 873 N N . SER A 1 112 ? -5.939 16.361 15.062 1.00 81.62 112 SER A N 1
ATOM 874 C CA . SER A 1 112 ? -5.140 17.586 14.923 1.00 81.62 112 SER A CA 1
ATOM 875 C C . SER A 1 112 ? -3.647 17.357 15.183 1.00 81.62 112 SER A C 1
ATOM 877 O O . SER A 1 112 ? -2.813 17.860 14.430 1.00 81.62 112 SER A O 1
ATOM 879 N N . ALA A 1 113 ? -3.285 16.581 16.212 1.00 79.12 113 ALA A N 1
ATOM 880 C CA . ALA A 1 113 ? -1.888 16.251 16.501 1.00 79.12 113 ALA A CA 1
ATOM 881 C C . ALA A 1 113 ? -1.274 15.372 15.399 1.00 79.12 113 ALA A C 1
ATOM 883 O O . ALA A 1 113 ? -0.141 15.607 14.970 1.00 79.12 113 ALA A O 1
ATOM 884 N N . ILE A 1 114 ? -2.040 14.407 14.884 1.00 79.75 114 ILE A N 1
ATOM 885 C CA . ILE A 1 114 ? -1.642 13.554 13.757 1.00 79.75 114 ILE A CA 1
ATOM 886 C C . ILE A 1 114 ? -1.418 14.400 12.502 1.00 79.75 114 ILE A C 1
ATOM 888 O O . ILE A 1 114 ? -0.396 14.249 11.823 1.00 79.75 114 ILE A O 1
ATOM 892 N N . PHE A 1 115 ? -2.342 15.314 12.201 1.00 84.25 115 PHE A N 1
ATOM 893 C CA . PHE A 1 115 ? -2.212 16.229 11.075 1.00 84.25 115 PHE A CA 1
ATOM 894 C C . PHE A 1 115 ? -0.965 17.104 11.221 1.00 84.25 115 PHE A C 1
ATOM 896 O O . PHE A 1 115 ? -0.139 17.132 10.312 1.00 84.25 115 PHE A O 1
ATOM 903 N N . ALA A 1 116 ? -0.761 17.733 12.382 1.00 84.00 116 ALA A N 1
ATOM 904 C CA . ALA A 1 116 ? 0.415 18.559 12.650 1.00 84.00 116 ALA A CA 1
ATOM 905 C C . ALA A 1 116 ? 1.725 17.764 12.509 1.00 84.00 116 ALA A C 1
ATOM 907 O O . ALA A 1 116 ? 2.679 18.230 11.882 1.00 84.00 116 ALA A O 1
ATOM 908 N N . ARG A 1 117 ? 1.778 16.524 13.015 1.00 82.69 117 ARG A N 1
ATOM 909 C CA . ARG A 1 117 ? 2.944 15.640 12.852 1.00 82.69 117 ARG A CA 1
ATOM 910 C C . ARG A 1 117 ? 3.179 15.264 11.388 1.00 82.69 117 ARG A C 1
ATOM 912 O O . ARG A 1 117 ? 4.335 15.192 10.960 1.00 82.69 117 ARG A O 1
ATOM 919 N N . THR A 1 118 ? 2.111 15.032 10.629 1.00 84.69 118 THR A N 1
ATOM 920 C CA . THR A 1 118 ? 2.173 14.709 9.196 1.00 84.69 118 THR A CA 1
ATOM 921 C C . THR A 1 118 ? 2.623 15.918 8.374 1.00 84.69 118 THR A C 1
ATOM 923 O O . THR A 1 118 ? 3.444 15.767 7.481 1.00 84.69 118 THR A O 1
ATOM 926 N N . ALA A 1 119 ? 2.161 17.120 8.711 1.00 85.94 119 ALA A N 1
ATOM 927 C CA . ALA A 1 119 ? 2.550 18.361 8.045 1.00 85.94 119 ALA A CA 1
ATOM 928 C C . ALA A 1 119 ? 3.955 18.850 8.447 1.00 85.94 119 ALA A C 1
ATOM 930 O O . ALA A 1 119 ? 4.584 19.607 7.714 1.00 85.94 119 ALA A O 1
ATOM 931 N N . SER A 1 120 ? 4.466 18.421 9.604 1.00 85.56 120 SER A N 1
ATOM 932 C CA . SER A 1 120 ? 5.791 18.809 10.094 1.00 85.56 120 SER A CA 1
ATOM 933 C C . SER A 1 120 ? 6.920 18.341 9.167 1.00 85.56 120 SER A C 1
ATOM 935 O O . SER A 1 120 ? 6.914 17.205 8.693 1.00 85.56 120 SER A O 1
ATOM 937 N N . SER A 1 121 ? 7.962 19.162 9.017 1.00 85.19 121 SER A N 1
ATOM 938 C CA . SER A 1 121 ? 9.211 18.808 8.325 1.00 85.19 121 SER A CA 1
ATOM 939 C C . SER A 1 121 ? 10.043 17.741 9.047 1.00 85.19 121 SER A C 1
ATOM 941 O O . SER A 1 121 ? 10.941 17.149 8.452 1.00 85.19 121 SER A O 1
ATOM 943 N N . LYS A 1 122 ? 9.757 17.460 10.327 1.00 85.00 122 LYS A N 1
ATOM 944 C CA . LYS A 1 122 ? 10.488 16.448 11.100 1.00 85.00 122 LYS A CA 1
ATOM 945 C C . LYS A 1 122 ? 10.232 15.059 10.515 1.00 85.00 122 LYS A C 1
ATOM 947 O O . LYS A 1 122 ? 9.062 14.658 10.478 1.00 85.00 122 LYS A O 1
ATOM 952 N N . PRO A 1 123 ? 11.259 14.280 10.147 1.00 86.56 123 PRO A N 1
ATOM 953 C CA . PRO A 1 123 ? 11.041 12.967 9.563 1.00 86.56 123 PRO A CA 1
ATOM 954 C C . PRO A 1 123 ? 10.346 12.008 10.541 1.00 86.56 123 PRO A C 1
ATOM 956 O O . PRO A 1 123 ? 10.390 12.193 11.764 1.00 86.56 123 PRO A O 1
ATOM 959 N N . PHE A 1 124 ? 9.672 10.988 10.009 1.00 85.19 124 PHE A N 1
ATOM 960 C CA . PHE A 1 124 ? 9.278 9.835 10.826 1.00 85.19 124 PHE A CA 1
ATOM 961 C C . PHE A 1 124 ? 10.504 8.993 11.165 1.00 85.19 124 PHE A C 1
ATOM 963 O O . PHE A 1 124 ? 11.408 8.850 10.338 1.00 85.19 124 PHE A O 1
ATOM 970 N N . SER A 1 125 ? 10.528 8.397 12.359 1.00 84.00 125 SER A N 1
ATOM 971 C CA . SER A 1 125 ? 11.552 7.394 12.651 1.00 84.00 125 SER A CA 1
ATOM 972 C C . SER A 1 125 ? 11.441 6.246 11.644 1.00 84.00 125 SER A C 1
ATOM 974 O O . SER A 1 125 ? 10.336 5.864 11.258 1.00 84.00 125 SER A O 1
ATOM 976 N N . ILE A 1 126 ? 12.573 5.691 11.205 1.00 81.12 126 ILE A N 1
ATOM 977 C CA . ILE A 1 126 ? 12.651 4.521 10.310 1.00 81.12 126 ILE A CA 1
ATOM 978 C C . ILE A 1 126 ? 13.203 3.273 11.010 1.00 81.12 126 ILE A C 1
ATOM 980 O O . ILE A 1 126 ? 13.286 2.229 10.373 1.00 81.12 126 ILE A O 1
ATOM 984 N N . ALA A 1 127 ? 13.536 3.369 12.302 1.00 76.31 127 ALA A N 1
ATOM 985 C CA . ALA A 1 127 ? 14.077 2.261 13.085 1.00 76.31 127 ALA A CA 1
ATOM 986 C C . ALA A 1 127 ? 13.128 1.046 13.095 1.00 76.31 127 ALA A C 1
ATOM 988 O O . ALA A 1 127 ? 11.925 1.196 12.891 1.00 76.31 127 ALA A O 1
ATOM 989 N N . ALA A 1 128 ? 13.650 -0.163 13.296 1.00 66.19 128 ALA A N 1
ATOM 990 C CA . ALA A 1 128 ? 12.813 -1.365 13.364 1.00 66.19 128 ALA A CA 1
ATOM 991 C C . ALA A 1 128 ? 12.045 -1.451 14.698 1.00 66.19 128 ALA A C 1
ATOM 993 O O . ALA A 1 128 ? 10.916 -1.931 14.741 1.00 66.19 128 ALA A O 1
ATOM 994 N N . ASP A 1 129 ? 12.640 -0.920 15.760 1.00 68.44 129 ASP A N 1
ATOM 995 C CA . ASP A 1 129 ? 12.200 -0.901 17.154 1.00 68.44 129 ASP A CA 1
ATOM 996 C C . ASP A 1 129 ? 11.588 0.453 17.545 1.00 68.44 129 ASP A C 1
ATOM 998 O O . ASP A 1 129 ? 11.851 1.003 18.615 1.00 68.44 129 ASP A O 1
ATOM 1002 N N . LYS A 1 130 ? 10.773 1.039 16.658 1.00 71.75 130 LYS A N 1
ATOM 1003 C CA . LYS A 1 130 ? 10.171 2.351 16.941 1.00 71.75 130 LYS A CA 1
ATOM 1004 C C . LYS A 1 130 ? 9.332 2.281 18.216 1.00 71.75 130 LYS A C 1
ATOM 1006 O O . LYS A 1 130 ? 8.577 1.319 18.387 1.00 71.75 130 LYS A O 1
ATOM 1011 N N . PRO A 1 131 ? 9.352 3.342 19.040 1.00 80.69 131 PRO A N 1
ATOM 1012 C CA . PRO A 1 131 ? 8.374 3.497 20.101 1.00 80.69 131 PRO A CA 1
ATOM 1013 C C . PRO A 1 131 ? 6.960 3.344 19.539 1.00 80.69 131 PRO A C 1
ATOM 1015 O O . PRO A 1 131 ? 6.655 3.843 18.451 1.00 80.69 131 PRO A O 1
ATOM 1018 N N . LYS A 1 132 ? 6.090 2.683 20.301 1.00 82.12 132 LYS A N 1
ATOM 1019 C CA . LYS A 1 132 ? 4.695 2.409 19.938 1.00 82.12 132 LYS A CA 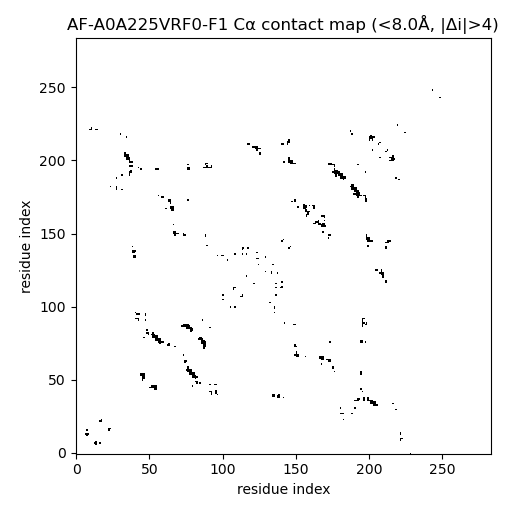1
ATOM 1020 C C . LYS A 1 132 ? 3.969 3.638 19.376 1.00 82.12 132 LYS A C 1
ATOM 1022 O O . LYS A 1 132 ? 3.357 3.559 18.312 1.00 82.12 132 LYS A O 1
ATOM 1027 N N . LEU A 1 133 ? 4.137 4.792 20.023 1.00 82.12 133 LEU A N 1
ATOM 1028 C CA . LEU A 1 133 ? 3.576 6.069 19.580 1.00 82.12 133 LEU A CA 1
ATOM 1029 C C . LEU A 1 133 ? 4.004 6.456 18.151 1.00 82.12 133 LEU A C 1
ATOM 1031 O O . LEU A 1 133 ? 3.172 6.861 17.345 1.00 82.12 133 LEU A O 1
ATOM 1035 N N . GLU A 1 134 ? 5.278 6.290 17.786 1.00 84.50 134 GLU A N 1
ATOM 1036 C CA . GLU A 1 134 ? 5.759 6.595 16.429 1.00 84.50 134 GLU A CA 1
ATOM 1037 C C . GLU A 1 134 ? 5.205 5.611 15.386 1.00 84.50 134 GLU A C 1
ATOM 1039 O O . GLU A 1 134 ? 4.941 6.009 14.248 1.00 84.50 134 GLU A O 1
ATOM 1044 N N . ALA A 1 135 ? 4.976 4.344 15.755 1.00 87.69 135 ALA A N 1
ATOM 1045 C CA . ALA A 1 135 ? 4.318 3.372 14.881 1.00 87.69 135 ALA A CA 1
ATOM 1046 C C . ALA A 1 135 ? 2.841 3.730 14.640 1.00 87.69 135 ALA A C 1
ATOM 1048 O O . ALA A 1 135 ? 2.380 3.668 13.495 1.00 87.69 135 ALA A O 1
ATOM 1049 N N . VAL A 1 136 ? 2.126 4.165 15.684 1.00 87.25 136 VAL A N 1
ATOM 1050 C CA . VAL A 1 136 ? 0.743 4.665 15.602 1.00 87.25 136 VAL A CA 1
ATOM 1051 C C . VAL A 1 136 ? 0.669 5.895 14.695 1.00 87.25 136 VAL A C 1
ATOM 1053 O O . VAL A 1 136 ? -0.105 5.903 13.735 1.00 87.25 136 VAL A O 1
ATOM 1056 N N . LEU A 1 137 ? 1.523 6.897 14.936 1.00 86.06 137 LEU A N 1
ATOM 1057 C CA . LEU A 1 137 ? 1.579 8.127 14.140 1.00 86.06 137 LEU A CA 1
ATOM 1058 C C . LEU A 1 137 ? 1.898 7.829 12.672 1.00 86.06 137 LEU A C 1
ATOM 1060 O O . LEU A 1 137 ? 1.157 8.247 11.787 1.00 86.06 137 LEU A O 1
ATOM 1064 N N . SER A 1 138 ? 2.944 7.039 12.407 1.00 89.38 138 SER A N 1
ATOM 1065 C CA . SER A 1 138 ? 3.327 6.664 11.038 1.00 89.38 138 SER A CA 1
ATOM 1066 C C . SER A 1 138 ? 2.196 5.933 10.312 1.00 89.38 138 SER A C 1
ATOM 1068 O O . SER A 1 138 ? 1.959 6.172 9.131 1.00 89.38 138 SER A O 1
ATOM 1070 N N . THR A 1 139 ? 1.483 5.049 11.013 1.00 92.12 139 THR A N 1
ATOM 1071 C CA . THR A 1 139 ? 0.363 4.287 10.448 1.00 92.12 139 THR A CA 1
ATOM 1072 C C . THR A 1 139 ? -0.816 5.194 10.114 1.00 92.12 139 THR A C 1
ATOM 1074 O O . THR A 1 139 ? -1.307 5.144 8.989 1.00 92.12 139 THR A O 1
ATOM 1077 N N . ARG A 1 140 ? -1.226 6.083 11.029 1.00 90.88 140 ARG A N 1
ATOM 1078 C CA . ARG A 1 140 ? -2.272 7.091 10.771 1.00 90.88 140 ARG A CA 1
ATOM 1079 C C . ARG A 1 140 ? -1.914 7.988 9.584 1.00 90.88 140 ARG A C 1
ATOM 1081 O O . ARG A 1 140 ? -2.743 8.204 8.703 1.00 90.88 140 ARG A O 1
ATOM 1088 N N . SER A 1 141 ? -0.671 8.459 9.516 1.00 89.88 141 SER A N 1
ATOM 1089 C CA . SER A 1 141 ? -0.199 9.283 8.402 1.00 89.88 141 SER A CA 1
ATOM 1090 C C . SER A 1 141 ? -0.239 8.526 7.071 1.00 89.88 141 SER A C 1
ATOM 1092 O O . SER A 1 141 ? -0.761 9.051 6.089 1.00 89.88 141 SER A O 1
ATOM 1094 N N . LEU A 1 142 ? 0.219 7.269 7.033 1.00 92.56 142 LEU A N 1
ATOM 1095 C CA . LEU A 1 142 ? 0.127 6.431 5.832 1.00 92.56 142 LEU A CA 1
ATOM 1096 C C . LEU A 1 142 ? -1.325 6.180 5.407 1.00 92.56 142 LEU A C 1
ATOM 1098 O O . LEU A 1 142 ? -1.611 6.189 4.213 1.00 92.56 142 LEU A O 1
ATOM 1102 N N . LEU A 1 143 ? -2.263 6.015 6.343 1.00 92.06 143 LEU A N 1
ATOM 1103 C CA . LEU A 1 143 ? -3.685 5.924 5.998 1.00 92.06 143 LEU A CA 1
ATOM 1104 C C . LEU A 1 143 ? -4.213 7.210 5.346 1.00 92.06 143 LEU A C 1
ATOM 1106 O O . LEU A 1 143 ? -5.061 7.128 4.461 1.00 92.06 143 LEU A O 1
ATOM 1110 N N . SER A 1 144 ? -3.689 8.373 5.736 1.00 89.31 144 SER A N 1
ATOM 1111 C CA . SER A 1 144 ? -4.099 9.670 5.189 1.00 89.31 144 SER A CA 1
ATOM 1112 C C . SER A 1 144 ? -3.616 9.891 3.751 1.00 89.31 144 SER A C 1
ATOM 1114 O O . SER A 1 144 ? -4.400 10.302 2.895 1.00 89.31 144 SER A O 1
ATOM 1116 N N . PHE A 1 145 ? -2.347 9.589 3.449 1.00 89.31 145 PHE A N 1
ATOM 1117 C CA . PHE A 1 145 ? -1.772 9.912 2.134 1.00 89.31 145 PHE A CA 1
ATOM 1118 C C . PHE A 1 145 ? -1.444 8.705 1.250 1.00 89.31 145 PHE A C 1
ATOM 1120 O O . PHE A 1 145 ? -1.383 8.851 0.033 1.00 89.31 145 PHE A O 1
ATOM 1127 N N . GLN A 1 146 ? -1.229 7.520 1.816 1.00 93.38 146 GLN A N 1
ATOM 1128 C CA . GLN A 1 146 ? -0.778 6.335 1.079 1.00 93.38 146 GLN A CA 1
ATOM 1129 C C . GLN A 1 146 ? -1.901 5.315 0.846 1.00 93.38 146 GLN A C 1
ATOM 1131 O O . GLN A 1 146 ? -1.745 4.404 0.029 1.00 93.38 146 GLN A O 1
ATOM 1136 N N . SER A 1 147 ? -3.050 5.466 1.510 1.00 92.81 147 SER A N 1
ATOM 1137 C CA . SER A 1 147 ? -4.214 4.611 1.285 1.00 92.81 147 SER A CA 1
ATOM 1138 C C . SER A 1 147 ? -4.982 5.012 0.026 1.00 92.81 147 SER A C 1
ATOM 1140 O O . SER A 1 147 ? -5.280 6.179 -0.233 1.00 92.81 147 SER A O 1
ATOM 1142 N N . HIS A 1 148 ? -5.336 4.010 -0.767 1.00 92.38 148 HIS A N 1
ATOM 1143 C CA . HIS A 1 148 ? -6.316 4.125 -1.827 1.00 92.38 148 HIS A CA 1
ATOM 1144 C C . HIS A 1 148 ? -7.712 4.004 -1.214 1.00 92.38 148 HIS A C 1
ATOM 1146 O O . HIS A 1 148 ? -8.071 2.964 -0.675 1.00 92.38 148 HIS A O 1
ATOM 1152 N N . HIS A 1 149 ? -8.534 5.045 -1.308 1.00 90.19 149 HIS A N 1
ATOM 1153 C CA . HIS A 1 149 ? -9.848 5.013 -0.667 1.00 90.19 149 HIS A CA 1
ATOM 1154 C C . HIS A 1 149 ? -10.778 3.948 -1.285 1.00 90.19 149 HIS A C 1
ATOM 1156 O O . HIS A 1 149 ? -10.894 3.862 -2.510 1.00 90.19 149 HIS A O 1
ATOM 1162 N N . TRP A 1 150 ? -11.496 3.193 -0.444 1.00 89.12 150 TRP A N 1
ATOM 1163 C CA . TRP A 1 150 ? -12.368 2.083 -0.862 1.00 89.12 150 TRP A CA 1
ATOM 1164 C C . TRP A 1 150 ? -13.550 2.488 -1.753 1.00 89.12 150 TRP A C 1
ATOM 1166 O O . TRP A 1 150 ? -13.895 1.744 -2.658 1.00 89.12 150 TRP A O 1
ATOM 1176 N N . PHE A 1 151 ? -14.144 3.675 -1.569 1.00 86.88 151 PHE A N 1
ATOM 1177 C CA . PHE A 1 151 ? -15.189 4.164 -2.479 1.00 86.88 151 PHE A CA 1
ATOM 1178 C C . PHE A 1 151 ? -14.641 4.768 -3.773 1.00 86.88 151 PHE A C 1
ATOM 1180 O O . PHE A 1 151 ? -15.416 5.228 -4.605 1.00 86.88 151 PHE A O 1
ATOM 1187 N N . HIS A 1 152 ? -13.314 4.734 -3.961 1.00 83.75 152 HIS A N 1
ATOM 1188 C CA . HIS A 1 152 ? -12.599 5.244 -5.124 1.00 83.75 152 HIS A CA 1
ATOM 1189 C C . HIS A 1 152 ? -12.857 6.743 -5.411 1.00 83.75 152 HIS A C 1
ATOM 1191 O O . HIS A 1 152 ? -13.831 7.366 -5.003 1.00 83.75 152 HIS A O 1
ATOM 1197 N N . SER A 1 153 ? -11.951 7.385 -6.145 1.00 84.44 153 SER A N 1
ATOM 1198 C CA . SER A 1 153 ? -12.219 8.718 -6.707 1.00 84.44 153 SER 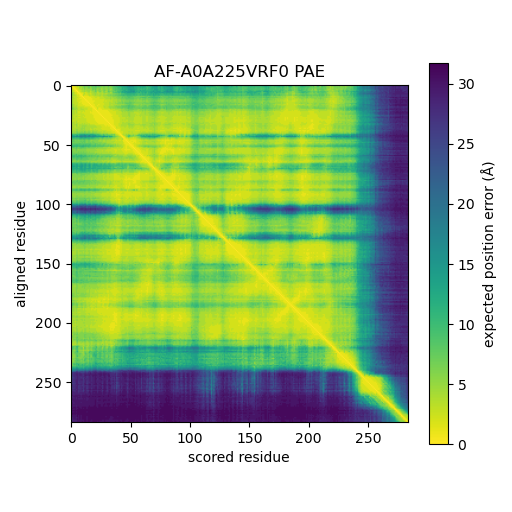A CA 1
ATOM 1199 C C . SER A 1 153 ? -12.638 8.593 -8.169 1.00 84.44 153 SER A C 1
ATOM 1201 O O . SER A 1 153 ? -12.312 7.607 -8.830 1.00 84.44 153 SER A O 1
ATOM 1203 N N . ARG A 1 154 ? -13.275 9.625 -8.744 1.00 81.94 154 ARG A N 1
ATOM 1204 C CA . ARG A 1 154 ? -13.603 9.653 -10.190 1.00 81.94 154 ARG A CA 1
ATOM 1205 C C . ARG A 1 154 ? -12.379 9.390 -11.073 1.00 81.94 154 ARG A C 1
ATOM 1207 O O . ARG A 1 154 ? -12.493 8.801 -12.142 1.00 81.94 154 ARG A O 1
ATOM 1214 N N . SER A 1 155 ? -11.191 9.770 -10.603 1.00 85.31 155 SER A N 1
ATOM 1215 C CA . SER A 1 155 ? -9.934 9.531 -11.313 1.00 85.31 155 SER A CA 1
ATOM 1216 C C . SER A 1 155 ? -9.525 8.049 -11.392 1.00 85.31 155 SER A C 1
ATOM 1218 O O . SER A 1 155 ? -8.637 7.715 -12.178 1.00 85.31 155 SER A O 1
ATOM 1220 N N . CYS A 1 156 ? -10.176 7.165 -10.627 1.00 90.25 156 CYS A N 1
ATOM 1221 C CA . CYS A 1 156 ? -9.965 5.717 -10.646 1.00 90.25 156 CYS A CA 1
ATOM 1222 C C . CYS A 1 156 ? -10.655 5.028 -11.836 1.00 90.25 156 CYS A C 1
ATOM 1224 O O . CYS A 1 156 ? -10.288 3.916 -12.207 1.00 90.25 156 CYS A O 1
ATOM 1226 N N . PHE A 1 157 ? -11.634 5.678 -12.456 1.00 91.44 157 PHE A N 1
ATOM 1227 C CA . PHE A 1 157 ? -12.504 5.075 -13.463 1.00 91.44 157 PHE A CA 1
ATOM 1228 C C . PHE A 1 157 ? -12.213 5.683 -14.830 1.00 91.44 157 PHE A C 1
ATOM 1230 O O . PHE A 1 157 ? -12.984 6.461 -15.387 1.00 91.44 157 PHE A O 1
ATOM 1237 N N . LYS A 1 158 ? -11.020 5.371 -15.346 1.00 89.38 158 LYS A N 1
ATOM 1238 C CA . LYS A 1 158 ? -10.527 5.868 -16.635 1.00 89.38 158 LYS A CA 1
ATOM 1239 C C . LYS A 1 158 ? -10.592 4.774 -17.686 1.00 89.38 158 LYS A C 1
ATOM 1241 O O . LYS A 1 158 ? -10.209 3.630 -17.426 1.00 89.38 158 LYS A O 1
ATOM 1246 N N . ARG A 1 159 ? -11.007 5.152 -18.897 1.00 91.94 159 ARG A N 1
ATOM 1247 C CA . ARG A 1 159 ? -10.838 4.306 -20.078 1.00 91.94 159 ARG A CA 1
ATOM 1248 C C . ARG A 1 159 ? -9.358 4.272 -20.434 1.00 91.94 159 ARG A C 1
ATOM 1250 O O . ARG A 1 159 ? -8.774 5.287 -20.801 1.00 91.94 159 ARG A O 1
ATOM 1257 N N . THR A 1 160 ? -8.745 3.112 -20.263 1.00 88.25 160 THR A N 1
ATOM 1258 C CA . THR A 1 160 ? -7.343 2.863 -20.617 1.00 88.25 160 THR A CA 1
ATOM 1259 C C . THR A 1 160 ? -7.250 1.559 -21.397 1.00 88.25 160 THR A C 1
ATOM 1261 O O . THR A 1 160 ? -8.201 0.780 -21.399 1.00 88.25 160 THR A O 1
ATOM 1264 N N . LYS A 1 161 ? -6.086 1.257 -21.988 1.00 87.62 161 LYS A N 1
ATOM 1265 C CA . LYS A 1 161 ? -5.838 -0.058 -22.605 1.00 87.62 161 LYS A CA 1
ATOM 1266 C C . LYS A 1 161 ? -6.098 -1.223 -21.632 1.00 87.62 161 LYS A C 1
ATOM 1268 O O . LYS A 1 161 ? -6.551 -2.275 -22.056 1.00 87.62 161 LYS A O 1
ATOM 1273 N N . ARG A 1 162 ? -5.835 -1.028 -20.331 1.00 84.56 162 ARG A N 1
ATOM 1274 C CA . ARG A 1 162 ? -6.047 -2.039 -19.276 1.00 84.56 162 ARG A CA 1
ATOM 1275 C C . ARG A 1 162 ? -7.479 -2.072 -18.741 1.00 84.56 162 ARG A C 1
ATOM 1277 O O . ARG A 1 162 ? -7.900 -3.085 -18.202 1.00 84.56 162 ARG A O 1
ATOM 1284 N N . THR A 1 163 ? -8.213 -0.970 -18.860 1.00 89.75 163 THR A N 1
ATOM 1285 C CA . THR A 1 163 ? -9.577 -0.803 -18.341 1.00 89.75 163 THR A CA 1
ATOM 1286 C C . THR A 1 163 ? -10.456 -0.144 -19.404 1.00 89.75 163 THR A C 1
ATOM 1288 O O . THR A 1 163 ? -10.845 1.016 -19.253 1.00 89.75 163 THR A O 1
ATOM 1291 N N . PRO A 1 164 ? -10.772 -0.842 -20.510 1.00 90.62 164 PRO A N 1
ATOM 1292 C CA . PRO A 1 164 ? -11.430 -0.227 -21.666 1.00 90.62 164 PRO A CA 1
ATOM 1293 C C . PRO A 1 164 ? -12.843 0.276 -21.350 1.00 90.62 164 PRO A C 1
ATOM 1295 O O . PRO A 1 164 ? -13.270 1.305 -21.868 1.00 90.62 164 PRO A O 1
ATOM 1298 N N . SER A 1 165 ? -13.554 -0.394 -20.438 1.00 90.50 165 SER A N 1
ATOM 1299 C CA . SER A 1 165 ? -14.894 0.018 -20.007 1.00 90.50 165 SER A CA 1
ATOM 1300 C C . SER A 1 165 ? -14.886 1.244 -19.089 1.00 90.50 165 SER A C 1
ATOM 1302 O O . SER A 1 165 ? -15.913 1.905 -18.949 1.00 90.50 165 SER A O 1
ATOM 1304 N N . GLY A 1 166 ? -13.756 1.532 -18.433 1.00 90.06 166 GLY A N 1
ATOM 1305 C CA . GLY A 1 166 ? -13.664 2.524 -17.362 1.00 90.06 166 GLY A CA 1
ATOM 1306 C C . GLY A 1 166 ? -14.504 2.198 -16.121 1.00 90.06 166 GLY A C 1
ATOM 1307 O O . GLY A 1 166 ? -14.627 3.053 -15.260 1.00 90.06 166 GLY A O 1
ATOM 1308 N N . LYS A 1 167 ? -15.088 0.996 -16.009 1.00 90.38 167 LYS A N 1
ATOM 1309 C CA . LYS A 1 167 ? -15.950 0.601 -14.873 1.00 90.38 167 LYS A CA 1
ATOM 1310 C C . LYS A 1 167 ? -15.192 -0.033 -13.705 1.00 90.38 167 LYS A C 1
ATOM 1312 O O . LYS A 1 167 ? -15.754 -0.217 -12.638 1.00 90.38 167 LYS A O 1
ATOM 1317 N N . VAL A 1 168 ? -13.930 -0.370 -13.935 1.00 92.25 168 VAL A N 1
ATOM 1318 C CA . VAL A 1 168 ? -13.030 -1.024 -12.985 1.00 92.25 168 VAL A CA 1
ATOM 1319 C C . VAL A 1 168 ? -11.960 -0.019 -12.588 1.00 92.25 168 VAL A C 1
ATOM 1321 O O . VAL A 1 168 ? -11.483 0.739 -13.440 1.00 92.25 168 VAL A O 1
ATOM 1324 N N . CYS A 1 169 ? -11.565 -0.025 -11.317 1.00 92.94 169 CYS A N 1
ATOM 1325 C CA . CYS A 1 169 ? -10.454 0.763 -10.814 1.00 92.94 169 CYS A CA 1
ATOM 1326 C C . CYS A 1 169 ? -9.201 0.489 -11.657 1.00 92.94 169 CYS A C 1
ATOM 1328 O O . CYS A 1 169 ? -8.643 -0.605 -11.620 1.00 92.94 169 CYS A O 1
ATOM 1330 N N . TRP A 1 170 ? -8.714 1.488 -12.397 1.00 91.50 170 TRP A N 1
ATOM 1331 C CA . TRP A 1 170 ? -7.524 1.331 -13.250 1.00 91.50 170 TRP A CA 1
ATOM 1332 C C . TRP A 1 170 ? -6.231 1.086 -12.460 1.00 91.50 170 TRP A C 1
ATOM 1334 O O . TRP A 1 170 ? -5.238 0.620 -13.023 1.00 91.50 170 TRP A O 1
ATOM 1344 N N . MET A 1 171 ? -6.256 1.371 -11.155 1.00 89.31 171 MET A N 1
ATOM 1345 C CA . MET A 1 171 ? -5.193 1.019 -10.219 1.00 89.31 171 MET A CA 1
ATOM 1346 C C . MET A 1 171 ? -5.334 -0.407 -9.674 1.00 89.31 171 MET A C 1
ATOM 1348 O O . MET A 1 171 ? -4.386 -0.885 -9.062 1.00 89.31 171 MET A O 1
ATOM 1352 N N . PHE A 1 172 ? -6.448 -1.106 -9.932 1.00 91.50 172 PHE A N 1
ATOM 1353 C CA . PHE A 1 172 ? -6.755 -2.465 -9.465 1.00 91.50 172 PHE A CA 1
ATOM 1354 C C . PHE A 1 172 ? -6.647 -2.594 -7.941 1.00 91.50 172 PHE A C 1
ATOM 1356 O O . PHE A 1 172 ? -5.827 -3.366 -7.443 1.00 91.50 172 PHE A O 1
ATOM 1363 N N . PHE A 1 173 ? -7.410 -1.765 -7.228 1.00 93.56 173 PHE A N 1
ATOM 1364 C CA . PHE A 1 173 ? -7.628 -1.869 -5.784 1.00 93.56 173 PHE A CA 1
ATOM 1365 C C . PHE A 1 173 ? -9.007 -2.475 -5.511 1.00 93.56 173 PHE A C 1
ATOM 1367 O O . PHE A 1 173 ? -9.917 -2.120 -6.266 1.00 93.56 173 PHE A O 1
ATOM 1374 N N . PRO A 1 174 ? -9.153 -3.323 -4.475 1.00 94.88 174 PRO A N 1
ATOM 1375 C CA . PRO A 1 174 ? -8.126 -3.743 -3.507 1.00 94.88 174 PRO A CA 1
ATOM 1376 C C . PRO A 1 174 ? -7.029 -4.651 -4.096 1.00 94.88 174 PRO A C 1
ATOM 1378 O O . PRO A 1 174 ? -7.211 -5.301 -5.126 1.00 94.88 174 PRO A O 1
ATOM 1381 N N . LYS A 1 175 ? -5.852 -4.679 -3.460 1.00 93.69 175 LYS A N 1
ATOM 1382 C CA . LYS A 1 175 ? -4.730 -5.567 -3.814 1.00 93.69 175 LYS A CA 1
ATOM 1383 C C . LYS A 1 175 ? -4.855 -6.900 -3.096 1.00 93.69 175 LYS A C 1
ATOM 1385 O O . LYS A 1 175 ? -5.085 -6.921 -1.893 1.00 93.69 175 LYS A O 1
ATOM 1390 N N . GLN A 1 176 ? -4.682 -8.000 -3.825 1.00 91.88 176 GLN A N 1
ATOM 1391 C CA . GLN A 1 176 ? -4.793 -9.336 -3.242 1.00 91.88 176 GLN A CA 1
ATOM 1392 C C . GLN A 1 176 ? -3.711 -9.545 -2.176 1.00 91.88 176 GLN A C 1
ATOM 1394 O O . GLN A 1 176 ? -2.557 -9.146 -2.367 1.00 91.88 176 GLN A O 1
ATOM 1399 N N . CYS A 1 177 ? -4.074 -10.182 -1.063 1.00 93.06 177 CYS A N 1
ATOM 1400 C CA . CYS A 1 177 ? -3.099 -10.608 -0.069 1.00 93.06 177 CYS A CA 1
ATOM 1401 C C . CYS A 1 177 ? -2.153 -11.650 -0.665 1.00 93.06 177 CYS A C 1
ATOM 1403 O O . CYS A 1 177 ? -2.552 -12.541 -1.421 1.00 93.06 177 CYS A O 1
ATOM 1405 N N . ARG A 1 178 ? -0.882 -11.561 -0.283 1.00 91.62 178 ARG A N 1
ATOM 1406 C CA . ARG A 1 178 ? 0.169 -12.480 -0.721 1.00 91.62 178 ARG A CA 1
ATOM 1407 C C . ARG A 1 178 ? 0.985 -12.893 0.486 1.00 91.62 178 ARG A C 1
ATOM 1409 O O . ARG A 1 178 ? 1.384 -12.044 1.275 1.00 91.62 178 ARG A O 1
ATOM 1416 N N . ARG A 1 179 ? 1.260 -14.194 0.614 1.00 90.94 179 ARG A N 1
ATOM 1417 C CA . ARG A 1 179 ? 2.020 -14.749 1.750 1.00 90.94 179 ARG A CA 1
ATOM 1418 C C . ARG A 1 179 ? 3.507 -14.412 1.701 1.00 90.94 179 ARG A C 1
ATOM 1420 O O . ARG A 1 179 ? 4.151 -14.387 2.741 1.00 90.94 179 ARG A O 1
ATOM 1427 N N . LYS A 1 180 ? 4.054 -14.171 0.512 1.00 94.38 180 LYS A N 1
ATOM 1428 C CA . LYS A 1 180 ? 5.465 -13.841 0.302 1.00 94.38 180 LYS A CA 1
ATOM 1429 C C . LYS A 1 180 ? 5.619 -12.952 -0.926 1.00 94.38 180 LYS A C 1
ATOM 1431 O O . LYS A 1 180 ? 4.791 -13.012 -1.830 1.00 94.38 180 LYS A O 1
ATOM 1436 N N . THR A 1 181 ? 6.691 -12.168 -0.950 1.00 94.81 181 THR A N 1
ATOM 1437 C CA . THR A 1 181 ? 7.132 -11.476 -2.163 1.00 94.81 181 THR A CA 1
ATOM 1438 C C . THR A 1 181 ? 7.746 -12.501 -3.104 1.00 94.81 181 THR A C 1
ATOM 1440 O O . THR A 1 181 ? 8.643 -13.241 -2.694 1.00 94.81 181 THR A O 1
ATOM 1443 N N . GLU A 1 182 ? 7.283 -12.557 -4.347 1.00 93.88 182 GLU A N 1
ATOM 1444 C CA . GLU A 1 182 ? 7.756 -13.543 -5.314 1.00 93.88 182 GLU A CA 1
ATOM 1445 C C . GLU A 1 182 ? 7.783 -13.028 -6.750 1.00 93.88 182 GLU A C 1
ATOM 1447 O O . GLU A 1 182 ? 7.150 -12.034 -7.107 1.00 93.88 182 GLU A O 1
ATOM 1452 N N . TRP A 1 183 ? 8.552 -13.737 -7.573 1.00 91.62 183 TRP A N 1
ATOM 1453 C CA . TRP A 1 183 ? 8.588 -13.549 -9.013 1.00 91.62 183 TRP A CA 1
ATOM 1454 C C . TRP A 1 183 ? 7.477 -14.375 -9.659 1.00 91.62 183 TRP A C 1
ATOM 1456 O O . TRP A 1 183 ? 7.471 -15.601 -9.540 1.00 91.62 183 TRP A O 1
ATOM 1466 N N . THR A 1 184 ? 6.558 -13.724 -10.361 1.00 89.25 184 THR A N 1
ATOM 1467 C CA . THR A 1 184 ? 5.404 -14.375 -10.981 1.00 89.25 184 THR A CA 1
ATOM 1468 C C . THR A 1 184 ? 5.741 -14.975 -12.343 1.00 89.25 184 THR A C 1
ATOM 1470 O O . THR A 1 184 ? 6.734 -14.624 -12.989 1.00 89.25 184 THR A O 1
ATOM 1473 N N . SER A 1 185 ? 4.876 -15.869 -12.826 1.00 86.69 185 SER A N 1
ATOM 1474 C CA . SER A 1 185 ? 4.954 -16.417 -14.187 1.00 86.69 185 SER A CA 1
ATOM 1475 C C . SER A 1 185 ? 4.843 -15.339 -15.272 1.00 86.69 185 SER A C 1
ATOM 1477 O O . SER A 1 185 ? 5.384 -15.514 -16.358 1.00 86.69 185 SER A O 1
ATOM 1479 N N . ALA A 1 186 ? 4.214 -14.201 -14.961 1.00 83.50 186 ALA A N 1
ATOM 1480 C CA . ALA A 1 186 ? 4.120 -13.041 -15.845 1.00 83.50 186 ALA A CA 1
ATOM 1481 C C . ALA A 1 186 ? 5.421 -12.217 -15.927 1.00 83.50 186 ALA A C 1
ATOM 1483 O O . ALA A 1 186 ? 5.456 -11.204 -16.620 1.00 83.50 186 ALA A O 1
ATOM 1484 N N . GLY A 1 187 ? 6.488 -12.621 -15.227 1.00 82.25 187 GLY A N 1
ATOM 1485 C CA . GLY A 1 187 ? 7.765 -11.908 -15.259 1.00 82.25 187 GLY A CA 1
ATOM 1486 C C . GLY A 1 187 ? 7.804 -10.662 -14.372 1.00 82.25 187 GLY A C 1
ATOM 1487 O O . GLY A 1 187 ? 8.619 -9.776 -14.613 1.00 82.25 187 GLY A O 1
ATOM 1488 N N . CYS A 1 188 ? 6.927 -10.569 -13.370 1.00 85.31 188 CYS A N 1
ATOM 1489 C CA . CYS A 1 188 ? 6.834 -9.418 -12.471 1.00 85.31 188 CYS A CA 1
ATOM 1490 C C . CYS A 1 188 ? 7.137 -9.814 -11.025 1.00 85.31 188 CYS A C 1
ATOM 1492 O O . CYS A 1 188 ? 7.026 -10.979 -10.653 1.00 85.31 188 CYS A O 1
ATOM 1494 N N . ILE A 1 189 ? 7.469 -8.830 -10.190 1.00 89.31 189 ILE A N 1
ATOM 1495 C CA . ILE A 1 189 ? 7.569 -9.030 -8.742 1.00 89.31 189 ILE A CA 1
ATOM 1496 C C . ILE A 1 189 ? 6.250 -8.611 -8.106 1.00 89.31 189 ILE A C 1
ATOM 1498 O O . ILE A 1 189 ? 5.852 -7.449 -8.199 1.00 89.31 189 ILE A O 1
ATOM 1502 N N . GLU A 1 190 ? 5.589 -9.553 -7.442 1.00 90.75 190 GLU A N 1
ATOM 1503 C CA . GLU A 1 190 ? 4.451 -9.269 -6.574 1.00 90.75 190 GLU A CA 1
ATOM 1504 C C . GLU A 1 190 ? 4.912 -9.280 -5.123 1.00 90.75 190 GLU A C 1
ATOM 1506 O O . GLU A 1 190 ? 5.618 -10.187 -4.686 1.00 90.75 190 GLU A O 1
ATOM 1511 N N . GLN A 1 191 ? 4.544 -8.244 -4.376 1.00 93.50 191 GLN A N 1
ATOM 1512 C CA . GLN A 1 191 ? 4.955 -8.079 -2.988 1.00 93.50 191 GLN A CA 1
ATOM 1513 C C . GLN A 1 191 ? 4.028 -8.829 -2.043 1.00 93.50 191 GLN A C 1
ATOM 1515 O O . GLN A 1 191 ? 2.818 -8.890 -2.270 1.00 93.50 191 GLN A O 1
ATOM 1520 N N . GLN A 1 192 ? 4.606 -9.343 -0.955 1.00 94.19 192 GLN A N 1
ATOM 1521 C CA . GLN A 1 192 ? 3.845 -9.786 0.207 1.00 94.19 192 GLN A CA 1
ATOM 1522 C C . GLN A 1 192 ? 2.871 -8.684 0.622 1.00 94.19 192 GLN A C 1
ATOM 1524 O O . GLN A 1 192 ? 3.200 -7.503 0.532 1.00 94.19 192 GLN A O 1
ATOM 1529 N N . ARG A 1 193 ? 1.677 -9.065 1.060 1.00 93.56 193 ARG A N 1
ATOM 1530 C CA . ARG A 1 193 ? 0.700 -8.128 1.605 1.00 93.56 193 ARG A CA 1
ATOM 1531 C C . ARG A 1 193 ? -0.148 -8.845 2.629 1.00 93.56 193 ARG A C 1
ATOM 1533 O O . ARG A 1 193 ? -0.785 -9.851 2.296 1.00 93.56 193 ARG A O 1
ATOM 1540 N N . LYS A 1 194 ? -0.132 -8.336 3.853 1.00 94.38 194 LYS A N 1
ATOM 1541 C CA . LYS A 1 194 ? -0.899 -8.887 4.964 1.00 94.38 194 LYS A CA 1
ATOM 1542 C C . LYS A 1 194 ? -2.356 -8.456 4.886 1.00 94.38 194 LYS A C 1
ATOM 1544 O O . LYS A 1 194 ? -2.704 -7.464 4.244 1.00 94.38 194 LYS A O 1
ATOM 1549 N N . VAL A 1 19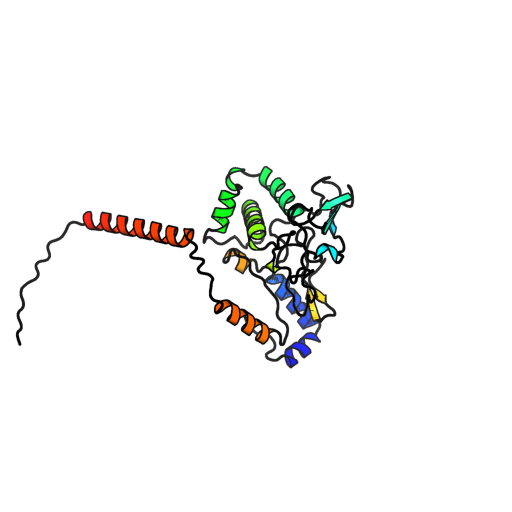5 ? -3.197 -9.231 5.556 1.00 94.62 195 VAL A N 1
ATOM 1550 C CA . VAL A 1 195 ? -4.624 -8.942 5.696 1.00 94.62 195 VAL A CA 1
ATOM 1551 C C . VAL A 1 195 ? -4.817 -7.565 6.342 1.00 94.62 195 VAL A C 1
ATOM 1553 O O . VAL A 1 195 ? -4.078 -7.199 7.256 1.00 94.62 195 VAL A O 1
ATOM 1556 N N . GLY A 1 196 ? -5.770 -6.787 5.830 1.00 93.69 196 GLY A N 1
ATOM 1557 C CA . GLY A 1 196 ? -6.061 -5.416 6.258 1.00 93.69 196 GLY A CA 1
ATOM 1558 C C . GLY A 1 196 ? -5.264 -4.333 5.521 1.00 93.69 196 GLY A C 1
ATOM 1559 O O . GLY A 1 196 ? -5.610 -3.159 5.613 1.00 93.69 196 GLY A O 1
ATOM 1560 N N . ASN A 1 197 ? -4.217 -4.697 4.769 1.00 94.94 197 ASN A N 1
ATOM 1561 C CA . ASN A 1 197 ? -3.383 -3.751 4.019 1.00 94.94 197 ASN A CA 1
ATOM 1562 C C . ASN A 1 197 ? -3.757 -3.674 2.529 1.00 94.94 197 ASN A C 1
ATOM 1564 O O . ASN A 1 197 ? -3.000 -3.131 1.727 1.00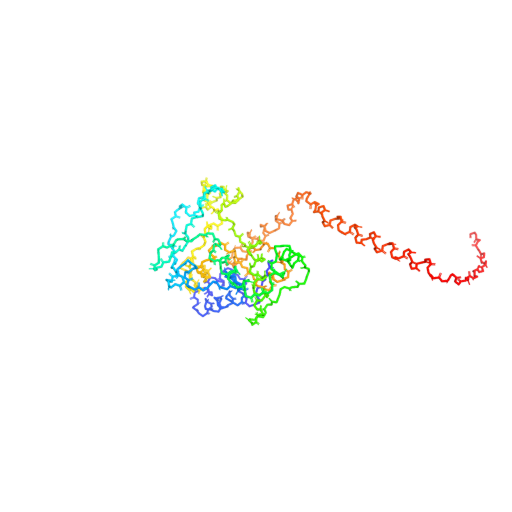 94.94 197 ASN A O 1
ATOM 1568 N N . GLU A 1 198 ? -4.898 -4.218 2.108 1.00 95.31 198 GLU A N 1
ATOM 1569 C CA . GLU A 1 198 ? -5.287 -4.369 0.697 1.00 95.31 198 GLU A CA 1
ATOM 1570 C C . GLU A 1 198 ? -5.423 -3.035 -0.046 1.00 95.31 198 GLU A C 1
ATOM 1572 O O . GLU A 1 198 ? -5.246 -2.981 -1.266 1.00 95.31 198 GLU A O 1
ATOM 1577 N N . TYR A 1 199 ? -5.679 -1.953 0.688 1.00 94.69 199 TYR A N 1
ATOM 1578 C CA . TYR A 1 199 ? -5.828 -0.598 0.163 1.00 94.69 199 TYR A CA 1
ATOM 1579 C C . TYR A 1 199 ? -4.578 0.277 0.309 1.00 94.69 199 TYR A C 1
ATOM 1581 O O . TYR A 1 199 ? -4.582 1.426 -0.119 1.00 94.69 199 TYR A O 1
ATOM 1589 N N . ILE A 1 200 ? -3.475 -0.240 0.850 1.00 94.00 200 ILE A N 1
ATOM 1590 C CA . ILE A 1 200 ? -2.237 0.531 1.014 1.00 94.00 200 ILE A CA 1
ATOM 1591 C C . ILE A 1 200 ? -1.418 0.499 -0.279 1.00 94.00 200 ILE A C 1
ATOM 1593 O O . ILE A 1 200 ? -1.045 -0.570 -0.775 1.00 94.00 200 ILE A O 1
ATOM 1597 N N . ASN A 1 201 ? -1.099 1.664 -0.843 1.00 93.19 201 ASN A N 1
ATOM 1598 C CA . ASN A 1 201 ? -0.137 1.732 -1.940 1.00 93.19 201 ASN A CA 1
ATOM 1599 C C . ASN A 1 201 ? 1.243 1.284 -1.458 1.00 93.19 201 ASN A C 1
ATOM 1601 O O . ASN A 1 201 ? 1.656 1.596 -0.343 1.00 93.19 201 ASN A O 1
ATOM 1605 N N . THR A 1 202 ? 1.991 0.608 -2.325 1.00 93.25 202 THR A N 1
ATOM 1606 C CA . THR A 1 202 ? 3.395 0.315 -2.046 1.00 93.25 202 THR A CA 1
ATOM 1607 C C . THR A 1 202 ? 4.170 1.612 -1.835 1.00 93.25 202 THR A C 1
ATOM 1609 O O . THR A 1 202 ? 4.059 2.537 -2.639 1.00 93.25 202 THR A O 1
ATOM 1612 N N . TYR A 1 203 ? 4.968 1.663 -0.776 1.00 93.19 203 TYR A N 1
ATOM 1613 C CA . TYR A 1 203 ? 5.751 2.830 -0.395 1.00 93.19 203 TYR A CA 1
ATOM 1614 C C . TYR A 1 203 ? 7.187 2.440 -0.043 1.00 93.19 203 TYR A C 1
ATOM 1616 O O . TYR A 1 203 ? 7.479 1.274 0.219 1.00 93.19 203 TYR A O 1
ATOM 1624 N N . ILE A 1 204 ? 8.099 3.412 -0.043 1.00 92.62 204 ILE A N 1
ATOM 1625 C CA . ILE A 1 204 ? 9.460 3.226 0.478 1.00 92.62 204 ILE A CA 1
ATOM 1626 C C . ILE A 1 204 ? 9.505 3.915 1.843 1.00 92.62 204 ILE A C 1
ATOM 1628 O O . ILE A 1 204 ? 9.351 5.136 1.872 1.00 92.62 204 ILE A O 1
ATOM 1632 N N . PRO A 1 205 ? 9.721 3.204 2.968 1.00 91.69 205 PRO A N 1
ATOM 1633 C CA . PRO A 1 205 ? 9.691 3.807 4.304 1.00 91.69 205 PRO A CA 1
ATOM 1634 C C . PRO A 1 205 ? 10.609 5.023 4.462 1.00 91.69 205 PRO A C 1
ATOM 1636 O O . PRO A 1 205 ? 10.218 6.003 5.088 1.00 91.69 205 PRO A O 1
ATOM 1639 N N . VAL A 1 206 ? 11.793 4.988 3.841 1.00 91.38 206 VAL A N 1
ATOM 1640 C CA . VAL A 1 206 ? 12.753 6.106 3.825 1.00 91.38 206 VAL A CA 1
ATOM 1641 C C . VAL A 1 206 ? 12.211 7.315 3.058 1.00 91.38 206 VAL A C 1
ATOM 1643 O O . VAL A 1 206 ? 12.413 8.450 3.469 1.00 91.38 206 VAL A O 1
ATOM 1646 N N . ILE A 1 207 ? 11.490 7.097 1.957 1.00 91.06 207 ILE A N 1
ATOM 1647 C CA . ILE A 1 207 ? 10.857 8.194 1.220 1.00 91.06 207 ILE A CA 1
ATOM 1648 C C . ILE A 1 207 ? 9.660 8.711 2.008 1.00 91.06 207 ILE A C 1
ATOM 1650 O O . ILE A 1 207 ? 9.554 9.911 2.196 1.00 91.06 207 ILE A O 1
ATOM 1654 N N . SER A 1 208 ? 8.802 7.831 2.528 1.00 91.06 208 SER A N 1
ATOM 1655 C CA . SER A 1 208 ? 7.619 8.216 3.311 1.00 91.06 208 SER A CA 1
ATOM 1656 C C . SER A 1 208 ? 7.958 8.978 4.589 1.00 91.06 208 SER A C 1
ATOM 1658 O O . SER A 1 208 ? 7.146 9.773 5.058 1.00 91.06 208 SER A O 1
ATOM 1660 N N . SER A 1 209 ? 9.129 8.725 5.184 1.00 89.38 209 SER A N 1
ATOM 1661 C CA . SER A 1 209 ? 9.553 9.436 6.388 1.00 89.38 209 SER A CA 1
ATOM 1662 C C . SER A 1 209 ? 9.898 10.895 6.111 1.00 89.38 209 SER A C 1
ATOM 1664 O O . SER A 1 209 ? 9.676 11.724 6.990 1.00 89.38 209 SER A O 1
ATOM 1666 N N . MET A 1 210 ? 10.393 11.204 4.910 1.00 87.12 210 MET A N 1
ATOM 1667 C CA . MET A 1 210 ? 10.788 12.550 4.486 1.00 87.12 210 MET A CA 1
ATOM 1668 C C . MET A 1 210 ? 9.685 13.250 3.681 1.00 87.12 210 MET A C 1
ATOM 1670 O O . MET A 1 210 ? 9.334 14.394 3.952 1.00 87.12 210 MET A O 1
ATOM 1674 N N . LEU A 1 211 ? 9.115 12.548 2.704 1.00 88.31 211 LEU A N 1
ATOM 1675 C CA . LEU A 1 211 ? 8.052 12.993 1.810 1.00 88.31 211 LEU A CA 1
ATOM 1676 C C . LEU A 1 211 ? 6.731 12.356 2.251 1.00 88.31 211 LEU A C 1
ATOM 1678 O O . LEU A 1 211 ? 6.345 11.276 1.800 1.00 88.31 211 LEU A O 1
ATOM 1682 N N . LYS A 1 212 ? 6.035 13.040 3.159 1.00 88.00 212 LYS A N 1
ATOM 1683 C CA . LYS A 1 212 ? 4.774 12.593 3.772 1.00 88.00 212 LYS A CA 1
ATOM 1684 C C . LYS A 1 212 ? 3.578 12.849 2.854 1.00 88.00 212 LYS A C 1
ATOM 1686 O O . LYS A 1 212 ? 2.634 13.556 3.196 1.00 88.00 212 LYS A O 1
ATOM 1691 N N . CYS A 1 213 ? 3.664 12.317 1.644 1.00 87.31 213 CYS A N 1
ATOM 1692 C CA . CYS A 1 213 ? 2.677 12.474 0.590 1.00 87.31 213 CYS A CA 1
ATOM 1693 C C . CYS A 1 213 ? 2.442 11.146 -0.129 1.00 87.31 213 CYS A C 1
ATOM 1695 O O . CYS A 1 213 ? 3.219 10.198 0.004 1.00 87.31 213 CYS A O 1
ATOM 1697 N N . ASN A 1 214 ? 1.367 11.082 -0.914 1.00 88.00 214 ASN A N 1
ATOM 1698 C CA . ASN A 1 214 ? 1.098 9.924 -1.754 1.00 88.00 214 ASN A CA 1
ATOM 1699 C C . ASN A 1 214 ? 2.228 9.746 -2.776 1.00 88.00 214 ASN A C 1
ATOM 1701 O O . ASN A 1 214 ? 2.463 10.633 -3.600 1.00 88.00 214 ASN A O 1
ATOM 1705 N N . HIS A 1 215 ? 2.891 8.594 -2.757 1.00 86.38 215 HIS A N 1
ATOM 1706 C CA . HIS A 1 215 ? 3.865 8.221 -3.777 1.00 86.38 215 HIS A CA 1
ATOM 1707 C C . HIS A 1 215 ? 3.656 6.773 -4.210 1.00 86.38 215 HIS A C 1
ATOM 1709 O O . HIS A 1 215 ? 3.621 5.857 -3.399 1.00 86.38 215 HIS A O 1
ATOM 1715 N N . ASP A 1 216 ? 3.549 6.549 -5.515 1.00 80.75 216 ASP A N 1
ATOM 1716 C CA . ASP A 1 216 ? 3.433 5.210 -6.092 1.00 80.75 216 ASP A CA 1
ATOM 1717 C C . ASP A 1 216 ? 4.827 4.704 -6.466 1.00 80.75 216 ASP A C 1
ATOM 1719 O O . ASP A 1 216 ? 5.484 5.262 -7.352 1.00 80.75 216 ASP A O 1
ATOM 1723 N N . VAL A 1 217 ? 5.289 3.654 -5.788 1.00 82.50 217 VAL A N 1
ATOM 1724 C CA . VAL A 1 217 ? 6.588 3.040 -6.069 1.00 82.50 217 VAL A CA 1
ATOM 1725 C C . VAL A 1 217 ? 6.385 1.784 -6.900 1.00 82.50 217 VAL A C 1
ATOM 1727 O O . VAL A 1 217 ? 5.741 0.827 -6.473 1.00 82.50 217 VAL A O 1
ATOM 1730 N N . LYS A 1 218 ? 6.989 1.769 -8.090 1.00 80.06 218 LYS A N 1
ATOM 1731 C CA . LYS A 1 218 ? 6.974 0.618 -8.992 1.00 80.06 218 LYS A CA 1
ATOM 1732 C C . LYS A 1 218 ? 8.384 0.247 -9.393 1.00 80.06 218 LYS A C 1
ATOM 1734 O O . LYS A 1 218 ? 9.131 1.083 -9.897 1.00 80.06 218 LYS A O 1
ATOM 1739 N N . PHE A 1 219 ? 8.708 -1.023 -9.198 1.00 79.62 219 PHE A N 1
ATOM 1740 C CA . PHE A 1 219 ? 9.894 -1.610 -9.786 1.00 79.62 219 PHE A CA 1
ATOM 1741 C C . PHE A 1 219 ? 9.662 -1.762 -11.295 1.00 79.62 219 PHE A C 1
ATOM 1743 O O . PHE A 1 219 ? 8.676 -2.379 -11.696 1.00 79.62 219 PHE A O 1
ATOM 1750 N N . LEU A 1 220 ? 10.522 -1.153 -12.114 1.00 77.00 220 LEU A N 1
ATOM 1751 C CA . LEU A 1 220 ? 10.386 -1.166 -13.571 1.00 77.00 220 LEU A CA 1
ATOM 1752 C C . LEU A 1 220 ? 11.256 -2.267 -14.168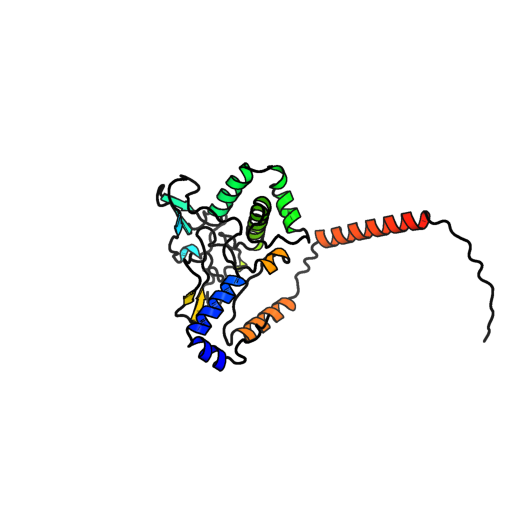 1.00 77.00 220 LEU A C 1
ATOM 1754 O O . LEU A 1 220 ? 12.453 -2.341 -13.890 1.00 77.00 220 LEU A O 1
ATOM 1758 N N . GLY A 1 221 ? 10.647 -3.106 -15.002 1.00 73.69 221 GLY A N 1
ATOM 1759 C CA . GLY A 1 221 ? 11.374 -4.106 -15.778 1.00 73.69 221 GLY A CA 1
ATOM 1760 C C . GLY A 1 221 ? 12.128 -3.496 -16.964 1.00 73.69 221 GLY A C 1
ATOM 1761 O O . GLY A 1 221 ? 11.989 -2.310 -17.290 1.00 73.69 221 GLY A O 1
ATOM 1762 N N . GLY A 1 222 ? 12.909 -4.329 -17.656 1.00 74.69 222 GLY A N 1
ATOM 1763 C CA . GLY A 1 222 ? 13.579 -3.940 -18.896 1.00 74.69 222 GLY A CA 1
ATOM 1764 C C . GLY A 1 222 ? 12.590 -3.385 -19.929 1.00 74.69 222 GLY A C 1
ATOM 1765 O O . GLY A 1 222 ? 11.585 -4.016 -20.241 1.00 74.69 222 GLY A O 1
ATOM 1766 N N . GLY A 1 223 ? 12.871 -2.190 -20.457 1.00 73.19 223 GLY A N 1
ATOM 1767 C CA . GLY A 1 223 ? 12.068 -1.543 -21.505 1.00 73.19 223 GLY A CA 1
ATOM 1768 C C . GLY A 1 223 ? 10.884 -0.706 -21.012 1.00 73.19 223 GLY A C 1
ATOM 1769 O O . GLY A 1 223 ? 10.337 0.083 -21.779 1.00 73.19 223 GLY A O 1
ATOM 1770 N N . GLU A 1 224 ? 10.520 -0.783 -19.730 1.00 75.94 224 GLU A N 1
ATOM 1771 C CA . GLU A 1 224 ? 9.454 0.064 -19.175 1.00 75.94 224 GLU A CA 1
ATOM 1772 C C . GLU A 1 224 ? 9.933 1.489 -18.864 1.00 75.94 224 GLU A C 1
ATOM 1774 O O . GLU A 1 224 ? 9.139 2.435 -18.881 1.00 75.94 224 GLU A O 1
ATOM 1779 N N . GLY A 1 225 ? 11.237 1.647 -18.609 1.00 73.56 225 GLY A N 1
ATOM 1780 C CA . GLY A 1 225 ? 11.889 2.904 -18.238 1.00 73.56 225 GLY A CA 1
ATOM 1781 C C . GLY A 1 225 ? 11.512 4.086 -19.138 1.00 73.56 225 GLY A C 1
ATOM 1782 O O . GLY A 1 225 ? 10.929 5.038 -18.627 1.00 73.56 225 GLY A O 1
ATOM 1783 N N . PRO A 1 226 ? 11.740 4.037 -20.466 1.00 75.81 226 PRO A N 1
ATOM 1784 C CA . PRO A 1 226 ? 11.475 5.171 -21.358 1.00 75.81 226 PRO A CA 1
ATOM 1785 C C . PRO A 1 226 ? 10.026 5.677 -21.317 1.00 75.81 226 PRO A C 1
ATOM 1787 O O . PRO A 1 226 ? 9.785 6.879 -21.186 1.00 75.81 226 PRO A O 1
ATOM 1790 N N . HIS A 1 227 ? 9.043 4.770 -21.345 1.00 75.88 227 HIS A N 1
ATOM 1791 C CA . HIS A 1 227 ? 7.627 5.141 -21.263 1.00 75.88 227 HIS A CA 1
ATOM 1792 C C . HIS A 1 227 ? 7.277 5.792 -19.921 1.00 75.88 227 HIS A C 1
ATOM 1794 O O . HIS A 1 227 ? 6.466 6.721 -19.870 1.00 75.88 227 HIS A O 1
ATOM 1800 N N . LYS A 1 228 ? 7.886 5.322 -18.825 1.00 79.69 228 LYS A N 1
ATOM 1801 C CA . LYS A 1 228 ? 7.692 5.906 -17.494 1.00 79.69 228 LYS A CA 1
ATOM 1802 C C . LYS A 1 228 ? 8.429 7.228 -17.332 1.00 79.69 228 LYS A C 1
ATOM 1804 O O . LYS A 1 228 ? 7.841 8.135 -16.758 1.00 79.69 228 LYS A O 1
ATOM 1809 N N . SER A 1 229 ? 9.627 7.385 -17.891 1.00 76.00 229 SER A N 1
ATOM 1810 C CA . SER A 1 229 ? 10.342 8.665 -17.947 1.00 76.00 229 SER A CA 1
ATOM 1811 C C . SER A 1 229 ? 9.515 9.716 -18.673 1.00 76.00 229 SER A C 1
ATOM 1813 O O . SER A 1 229 ? 9.278 10.785 -18.121 1.00 76.00 229 SER A O 1
ATOM 1815 N N . PHE A 1 230 ? 8.989 9.394 -19.859 1.00 79.94 230 PHE A N 1
ATOM 1816 C CA . PHE A 1 230 ? 8.118 10.309 -20.600 1.00 79.94 230 PHE A CA 1
ATOM 1817 C C . PHE A 1 230 ? 6.861 10.669 -19.798 1.00 79.94 230 PHE A C 1
ATOM 1819 O O . PHE A 1 230 ? 6.465 11.832 -19.728 1.00 79.94 230 PHE A O 1
ATOM 1826 N N . TYR A 1 231 ? 6.250 9.681 -19.139 1.00 81.50 231 TYR A N 1
ATOM 1827 C CA . TYR A 1 231 ? 5.117 9.919 -18.250 1.00 81.50 231 TYR A CA 1
ATOM 1828 C C . TYR A 1 231 ? 5.478 10.842 -17.075 1.00 81.50 231 TYR A C 1
ATOM 1830 O O . TYR A 1 231 ? 4.729 11.773 -16.799 1.00 81.50 231 TYR A O 1
ATOM 1838 N N . MET A 1 232 ? 6.613 10.625 -16.406 1.00 80.38 232 MET A N 1
ATOM 1839 C CA . MET A 1 232 ? 7.084 11.481 -15.312 1.00 80.38 232 MET A CA 1
ATOM 1840 C C . MET A 1 232 ? 7.340 12.909 -15.798 1.00 80.38 232 MET A C 1
ATOM 1842 O O . MET A 1 232 ? 6.823 13.846 -15.198 1.00 80.38 232 MET A O 1
ATOM 1846 N N . MET A 1 233 ? 8.039 13.069 -16.925 1.00 80.62 233 MET A N 1
ATOM 1847 C CA . MET A 1 233 ? 8.293 14.373 -17.544 1.00 80.62 233 MET A CA 1
ATOM 1848 C C . MET A 1 233 ? 6.993 15.107 -17.852 1.00 80.62 233 MET A C 1
ATOM 1850 O O . MET A 1 233 ? 6.849 16.264 -17.474 1.00 80.62 233 MET A O 1
ATOM 1854 N N . LYS A 1 234 ? 6.007 14.414 -18.440 1.00 82.88 234 LYS A N 1
ATOM 1855 C CA . LYS A 1 234 ? 4.677 14.980 -18.685 1.00 82.88 234 LYS A CA 1
ATOM 1856 C C . LYS A 1 234 ? 4.044 15.517 -17.406 1.00 82.88 234 LYS A C 1
ATOM 1858 O O . LYS A 1 234 ? 3.331 16.501 -17.483 1.00 82.88 234 LYS A O 1
ATOM 1863 N N . TYR A 1 235 ? 4.237 14.871 -16.257 1.00 77.94 235 TYR A N 1
ATOM 1864 C CA . TYR A 1 235 ? 3.682 15.338 -14.983 1.00 77.94 235 TYR A CA 1
ATOM 1865 C C . TYR A 1 235 ? 4.449 16.520 -14.391 1.00 77.94 235 TYR A C 1
ATOM 1867 O O . TYR A 1 235 ? 3.805 17.401 -13.833 1.00 77.94 235 TYR A O 1
ATOM 1875 N N . CYS A 1 236 ? 5.773 16.574 -14.549 1.00 76.12 236 CYS A N 1
ATOM 1876 C CA . CYS A 1 236 ? 6.566 17.743 -14.159 1.00 76.12 236 CYS A CA 1
ATOM 1877 C C . CYS A 1 236 ? 6.212 18.982 -14.992 1.00 76.12 236 CYS A C 1
ATOM 1879 O O . CYS A 1 236 ? 6.310 20.097 -14.497 1.00 76.12 236 CYS A O 1
ATOM 1881 N N . THR A 1 237 ? 5.783 18.785 -16.242 1.00 79.19 237 THR A N 1
ATOM 1882 C CA . THR A 1 237 ? 5.370 19.861 -17.155 1.00 79.19 237 THR A CA 1
ATOM 1883 C C . THR A 1 237 ? 3.860 20.034 -17.255 1.00 79.19 237 THR A C 1
ATOM 1885 O O . THR A 1 237 ? 3.391 20.847 -18.053 1.00 79.19 237 THR A O 1
ATOM 1888 N N . LYS A 1 238 ? 3.065 19.285 -16.474 1.00 76.75 238 LYS A N 1
ATOM 1889 C CA . LYS A 1 238 ? 1.634 19.576 -16.387 1.00 76.75 238 LYS A CA 1
ATOM 1890 C C . LYS A 1 238 ? 1.502 20.980 -15.819 1.00 76.75 238 LYS A C 1
ATOM 1892 O O . LYS A 1 238 ? 2.106 21.221 -14.773 1.00 76.75 238 LYS A O 1
ATOM 1897 N N . PRO A 1 239 ? 0.694 21.854 -16.450 1.00 70.31 239 PRO A N 1
ATOM 1898 C CA . PRO A 1 239 ? 0.248 23.063 -15.790 1.00 70.31 239 PRO A CA 1
ATOM 1899 C C . PRO A 1 239 ? -0.284 22.626 -14.435 1.00 70.31 239 PRO A C 1
ATOM 1901 O O . PRO A 1 239 ? -1.228 21.826 -14.364 1.00 70.31 239 PRO A O 1
ATOM 1904 N N . GLN A 1 240 ? 0.400 23.036 -13.371 1.00 59.06 240 GLN A N 1
ATOM 1905 C CA . GLN A 1 240 ? -0.214 22.939 -12.068 1.00 59.06 240 GLN A CA 1
ATOM 1906 C C . GLN A 1 240 ? -1.460 23.806 -12.209 1.00 59.06 240 GLN A C 1
ATOM 1908 O O . GLN A 1 240 ? -1.384 24.922 -12.720 1.00 59.06 240 GLN A O 1
ATOM 1913 N N . ILE A 1 241 ? -2.625 23.262 -11.851 1.00 56.19 241 ILE A N 1
ATOM 1914 C CA . ILE A 1 241 ? -3.731 24.153 -11.497 1.00 56.19 241 ILE A CA 1
ATOM 1915 C C . ILE A 1 241 ? -3.116 25.121 -10.487 1.00 56.19 241 ILE A C 1
ATOM 1917 O O . ILE A 1 241 ? -2.325 24.642 -9.669 1.00 56.19 241 ILE A O 1
ATOM 1921 N N . ASP A 1 242 ? -3.425 26.415 -10.572 1.00 54.25 242 ASP A N 1
ATOM 1922 C CA . ASP A 1 242 ? -3.070 27.406 -9.554 1.00 54.25 242 ASP A CA 1
ATOM 1923 C C . ASP A 1 242 ? -3.710 26.988 -8.222 1.00 54.25 242 ASP A C 1
ATOM 1925 O O . ASP A 1 242 ? -4.710 27.515 -7.754 1.00 54.25 242 ASP A O 1
ATOM 1929 N N . ILE A 1 243 ? -3.159 25.942 -7.622 1.00 53.38 243 ILE A N 1
ATOM 1930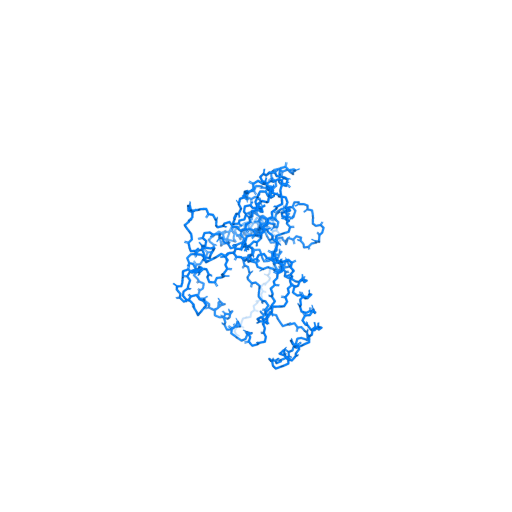 C CA . ILE A 1 243 ? -3.281 25.596 -6.231 1.00 53.38 243 ILE A CA 1
ATOM 1931 C C . ILE A 1 243 ? -2.122 26.367 -5.623 1.00 53.38 243 ILE A C 1
ATOM 1933 O O . ILE A 1 243 ? -1.123 25.812 -5.166 1.00 53.38 243 ILE A O 1
ATOM 1937 N N . GLU A 1 244 ? -2.266 27.690 -5.650 1.00 49.72 244 GLU A N 1
ATOM 1938 C CA . GLU A 1 244 ? -1.886 28.484 -4.503 1.00 49.72 244 GLU A CA 1
ATOM 1939 C C . GLU A 1 244 ? -2.456 27.724 -3.312 1.00 49.72 244 GLU A C 1
ATOM 1941 O O . GLU A 1 244 ? -3.667 27.649 -3.154 1.00 49.72 244 GLU A O 1
ATOM 1946 N N . ASN A 1 245 ? -1.618 27.007 -2.564 1.00 52.12 245 ASN A N 1
ATOM 1947 C CA . ASN A 1 245 ? -2.015 26.507 -1.262 1.00 52.12 245 ASN A CA 1
ATOM 1948 C C . ASN A 1 245 ? -2.157 27.777 -0.425 1.00 52.12 245 ASN A C 1
ATOM 1950 O O . ASN A 1 245 ? -1.125 28.285 0.030 1.00 52.12 245 ASN A O 1
ATOM 1954 N N . PRO A 1 246 ? -3.369 28.348 -0.273 1.00 58.75 246 PRO A N 1
ATOM 1955 C CA . PRO A 1 246 ? -3.493 29.699 0.247 1.00 58.75 246 PRO A CA 1
ATOM 1956 C C . PRO A 1 246 ? -2.980 29.692 1.679 1.00 58.75 246 PRO A C 1
ATOM 1958 O O . PRO A 1 246 ? -2.276 30.599 2.084 1.00 58.75 246 PRO A O 1
ATOM 1961 N N . ALA A 1 247 ? -3.187 28.590 2.408 1.00 60.44 247 ALA A N 1
ATOM 1962 C CA . ALA A 1 247 ? -2.629 28.394 3.733 1.00 60.44 247 ALA A CA 1
ATOM 1963 C C . ALA A 1 247 ? -1.094 28.436 3.744 1.00 60.44 247 ALA A C 1
ATOM 1965 O O . ALA A 1 247 ? -0.548 29.135 4.582 1.00 60.44 247 ALA A O 1
ATOM 1966 N N . ALA A 1 248 ? -0.382 27.756 2.837 1.00 63.03 248 ALA A N 1
ATOM 1967 C CA . ALA A 1 248 ? 1.088 27.801 2.813 1.00 63.03 248 ALA A CA 1
ATOM 1968 C C . ALA A 1 248 ? 1.639 29.168 2.374 1.00 63.03 248 ALA A C 1
ATOM 1970 O O . ALA A 1 248 ? 2.637 29.621 2.927 1.00 63.03 248 ALA A O 1
ATOM 1971 N N . LEU A 1 249 ? 0.983 29.840 1.423 1.00 64.06 249 LEU A N 1
ATOM 1972 C CA . LEU A 1 249 ? 1.343 31.202 1.019 1.00 64.06 249 LEU A CA 1
ATOM 1973 C C . LEU A 1 249 ? 1.050 32.215 2.133 1.00 64.06 249 LEU A C 1
ATOM 1975 O O . LEU A 1 249 ? 1.883 33.074 2.399 1.00 64.06 249 LEU A O 1
ATOM 1979 N N . HIS A 1 250 ? -0.081 32.086 2.831 1.00 68.44 250 HIS A N 1
ATOM 1980 C CA . HIS A 1 250 ? -0.438 32.922 3.977 1.00 68.44 250 HIS A CA 1
ATOM 1981 C C . HIS A 1 250 ? 0.436 32.633 5.202 1.00 68.44 250 HIS A C 1
ATOM 1983 O O . HIS A 1 250 ? 0.830 33.579 5.871 1.00 68.44 250 HIS A O 1
ATOM 1989 N N . LEU A 1 251 ? 0.791 31.372 5.475 1.00 74.94 251 LEU A N 1
ATOM 1990 C CA . LEU A 1 251 ? 1.743 30.991 6.527 1.00 74.94 251 LEU A CA 1
ATOM 1991 C C . LEU A 1 251 ? 3.126 31.567 6.230 1.00 74.94 251 LEU A C 1
ATOM 1993 O O . LEU A 1 251 ? 3.707 32.218 7.086 1.00 74.94 251 LEU A O 1
ATOM 1997 N N . HIS A 1 252 ? 3.613 31.425 4.996 1.00 74.12 252 HIS A N 1
ATOM 1998 C CA . HIS A 1 252 ? 4.886 32.021 4.608 1.00 74.12 252 HIS A CA 1
ATOM 1999 C C . HIS A 1 252 ? 4.853 33.558 4.668 1.00 74.12 252 HIS A C 1
ATOM 2001 O O . HIS A 1 252 ? 5.809 34.176 5.133 1.00 74.12 252 HIS A O 1
ATOM 2007 N N . ALA A 1 253 ? 3.754 34.188 4.238 1.00 73.88 253 ALA A N 1
ATOM 2008 C CA . ALA A 1 253 ? 3.571 35.634 4.342 1.00 73.88 253 ALA A CA 1
ATOM 2009 C C . ALA A 1 253 ? 3.498 36.109 5.804 1.00 73.88 253 ALA A C 1
ATOM 2011 O O . ALA A 1 253 ? 4.076 37.143 6.131 1.00 73.88 253 ALA A O 1
ATOM 2012 N N . TYR A 1 254 ? 2.840 35.347 6.681 1.00 80.06 254 TYR A N 1
ATOM 2013 C CA . TYR A 1 254 ? 2.764 35.605 8.119 1.00 80.06 254 TYR A CA 1
ATOM 2014 C C . TYR A 1 254 ? 4.137 35.477 8.789 1.00 80.06 254 TYR A C 1
ATOM 2016 O O . TYR A 1 254 ? 4.566 36.395 9.486 1.00 80.06 254 TYR A O 1
ATOM 2024 N N . ASP A 1 255 ? 4.869 34.396 8.513 1.00 83.06 255 ASP A N 1
ATOM 2025 C CA . ASP A 1 255 ? 6.223 34.181 9.034 1.00 83.06 255 ASP A CA 1
ATOM 2026 C C . ASP A 1 255 ? 7.173 35.300 8.582 1.00 83.06 255 ASP A C 1
ATOM 2028 O O . ASP A 1 255 ? 7.946 35.829 9.379 1.00 83.06 255 ASP A O 1
ATOM 2032 N N . LYS A 1 256 ? 7.067 35.727 7.316 1.00 78.94 256 LYS A N 1
ATOM 2033 C CA . LYS A 1 256 ? 7.853 36.838 6.765 1.00 78.94 256 LYS A CA 1
ATOM 2034 C C . LYS A 1 256 ? 7.486 38.186 7.395 1.00 78.94 256 LYS A C 1
ATOM 2036 O O . LYS A 1 256 ? 8.374 38.991 7.663 1.00 78.94 256 LYS A O 1
ATOM 2041 N N . ALA A 1 257 ? 6.202 38.444 7.644 1.00 78.25 257 ALA A N 1
ATOM 2042 C CA . ALA A 1 257 ? 5.756 39.660 8.322 1.00 78.25 257 ALA A CA 1
ATOM 2043 C C . ALA A 1 257 ? 6.266 39.724 9.772 1.00 78.25 257 ALA A C 1
ATOM 2045 O O . ALA A 1 257 ? 6.706 40.787 10.212 1.00 78.25 257 ALA A O 1
ATOM 2046 N N . ASN A 1 258 ? 6.273 38.592 10.482 1.00 79.31 258 ASN A N 1
ATOM 2047 C CA . ASN A 1 258 ? 6.814 38.487 11.839 1.00 79.31 258 ASN A CA 1
ATOM 2048 C C . ASN A 1 258 ? 8.337 38.659 11.887 1.00 79.31 258 ASN A C 1
ATOM 2050 O O . ASN A 1 258 ? 8.834 39.384 12.743 1.00 79.31 258 ASN A O 1
ATOM 2054 N N . ALA A 1 259 ? 9.075 38.054 10.953 1.00 77.69 259 ALA A N 1
ATOM 2055 C CA . ALA A 1 259 ? 10.523 38.246 10.854 1.00 77.69 259 ALA A CA 1
ATOM 2056 C C . ALA A 1 259 ? 10.876 39.725 10.611 1.00 77.69 259 ALA A C 1
ATOM 2058 O O . ALA A 1 259 ? 11.683 40.299 11.333 1.00 77.69 259 ALA A O 1
ATOM 2059 N N . ASN A 1 260 ? 10.176 40.386 9.682 1.00 73.62 260 ASN A N 1
ATOM 2060 C CA . ASN A 1 260 ? 10.407 41.801 9.386 1.00 73.62 260 ASN A CA 1
ATOM 2061 C C . ASN A 1 260 ? 10.042 42.734 10.554 1.00 73.62 260 ASN A C 1
ATOM 2063 O O . ASN A 1 260 ? 10.635 43.801 10.698 1.00 73.62 260 ASN A O 1
ATOM 2067 N N . SER A 1 261 ? 9.049 42.377 11.373 1.00 66.62 261 SER A N 1
ATOM 2068 C CA . SER A 1 261 ? 8.681 43.177 12.550 1.00 66.62 261 SER A CA 1
ATOM 2069 C C . SER A 1 261 ? 9.643 42.970 13.724 1.00 66.62 261 SER A C 1
ATOM 2071 O O . SER A 1 261 ? 9.851 43.909 14.490 1.00 66.62 261 SER A O 1
ATOM 2073 N N . GLN A 1 262 ? 10.291 41.806 13.821 1.00 58.22 262 GLN A N 1
ATOM 2074 C CA . GLN A 1 262 ? 11.416 41.578 14.734 1.00 58.22 262 GLN A CA 1
ATOM 2075 C C . GLN A 1 262 ? 12.679 42.326 14.281 1.00 58.22 262 GLN A C 1
ATOM 2077 O O . GLN A 1 262 ? 13.291 43.007 15.099 1.00 58.22 262 GLN A O 1
ATOM 2082 N N . ASP A 1 263 ? 13.002 42.311 12.985 1.00 57.22 263 ASP A N 1
ATOM 2083 C CA . ASP A 1 263 ? 14.145 43.055 12.432 1.00 57.22 263 ASP A CA 1
ATOM 2084 C C . ASP A 1 263 ? 13.995 44.576 12.626 1.00 57.22 263 ASP A C 1
ATOM 2086 O O . ASP A 1 263 ? 14.960 45.264 12.956 1.00 57.22 263 ASP A O 1
ATOM 2090 N N . LEU A 1 264 ? 12.774 45.112 12.492 1.00 53.81 264 LEU A N 1
ATOM 2091 C CA . LEU A 1 264 ? 12.484 46.518 12.793 1.00 53.81 264 LEU A CA 1
ATOM 2092 C C . LEU A 1 264 ? 12.623 46.829 14.293 1.00 53.81 264 LEU A C 1
ATOM 2094 O O . LEU A 1 264 ? 13.124 47.893 14.646 1.00 53.81 264 LEU A O 1
ATOM 2098 N N . ALA A 1 265 ? 12.214 45.923 15.185 1.00 53.34 265 ALA A N 1
ATOM 2099 C CA . ALA A 1 265 ? 12.373 46.110 16.629 1.00 53.34 265 ALA A CA 1
ATOM 2100 C C . ALA A 1 265 ? 13.854 46.086 17.066 1.00 53.34 265 ALA A C 1
ATOM 2102 O O . ALA A 1 265 ? 14.254 46.853 17.948 1.00 53.34 265 ALA A O 1
ATOM 2103 N N . ASP A 1 266 ? 14.680 45.268 16.411 1.00 53.38 266 ASP A N 1
ATOM 2104 C CA . ASP A 1 266 ? 16.123 45.194 16.650 1.00 53.38 266 ASP A CA 1
ATOM 2105 C C . ASP A 1 266 ? 16.872 46.419 16.094 1.00 53.38 266 ASP A C 1
ATOM 2107 O O . ASP A 1 266 ? 17.808 46.908 16.732 1.00 53.38 266 ASP A O 1
ATOM 2111 N N . ASP A 1 267 ? 16.442 46.978 14.957 1.00 48.19 267 ASP A N 1
ATOM 2112 C CA . ASP A 1 267 ? 17.071 48.164 14.352 1.00 48.19 267 ASP A CA 1
ATOM 2113 C C . ASP A 1 267 ? 16.798 49.458 15.149 1.00 48.19 267 ASP A C 1
ATOM 2115 O O . ASP A 1 267 ? 17.654 50.340 15.233 1.00 48.19 267 ASP A O 1
ATOM 2119 N N . PHE A 1 268 ? 15.654 49.546 15.842 1.00 50.59 268 PHE A N 1
ATOM 2120 C CA . PHE A 1 268 ? 15.368 50.629 16.800 1.00 50.59 268 PHE A CA 1
ATOM 2121 C C . PHE A 1 268 ? 16.095 50.476 18.146 1.00 50.59 268 PHE A C 1
ATOM 2123 O O . PHE A 1 268 ? 16.233 51.454 18.883 1.00 50.59 268 PHE A O 1
ATOM 2130 N N . SER A 1 269 ? 16.572 49.271 18.463 1.00 50.75 269 SER A N 1
ATOM 2131 C CA . SER A 1 269 ? 17.265 48.964 19.721 1.00 50.75 269 SER A CA 1
ATOM 2132 C C . SER A 1 269 ? 18.786 49.156 19.632 1.00 50.75 269 SER A C 1
ATOM 2134 O O . SER A 1 269 ? 19.474 49.156 20.656 1.00 50.75 269 SER A O 1
ATOM 2136 N N . ARG A 1 270 ? 19.337 49.349 18.425 1.00 47.69 270 ARG A N 1
ATOM 2137 C CA . ARG A 1 270 ? 20.766 49.621 18.217 1.00 47.69 270 ARG A CA 1
ATOM 2138 C C . ARG A 1 270 ? 21.077 51.107 18.459 1.00 47.69 270 ARG A C 1
ATOM 2140 O O . ARG A 1 270 ? 20.518 51.966 17.775 1.00 47.69 270 ARG A O 1
ATOM 2147 N N . PRO A 1 271 ? 22.003 51.456 19.374 1.00 47.41 271 PRO A N 1
ATOM 2148 C CA . PRO A 1 271 ? 22.455 52.833 19.504 1.00 47.41 271 PRO A CA 1
ATOM 2149 C C . PRO A 1 271 ? 23.162 53.251 18.211 1.00 47.41 271 PRO A C 1
ATOM 2151 O O . PRO A 1 271 ? 24.154 52.640 17.812 1.00 47.41 271 PRO A O 1
ATOM 2154 N N . ARG A 1 272 ? 22.658 54.300 17.553 1.00 47.66 272 ARG A N 1
ATOM 2155 C CA . ARG A 1 272 ? 23.314 54.915 16.392 1.00 47.66 272 ARG A CA 1
ATOM 2156 C C . ARG A 1 272 ? 24.652 55.515 16.831 1.00 47.66 272 ARG A C 1
ATOM 2158 O O . ARG A 1 272 ? 24.689 56.624 17.358 1.00 47.66 272 ARG A O 1
ATOM 2165 N N . SER A 1 273 ? 25.754 54.802 16.617 1.00 45.19 273 SER A N 1
ATOM 2166 C CA . SER A 1 273 ? 27.091 55.387 16.703 1.00 45.19 273 SER A CA 1
ATOM 2167 C C . SER A 1 273 ? 27.309 56.295 15.489 1.00 45.19 273 SER A C 1
ATOM 2169 O O . SER A 1 273 ? 27.216 55.871 14.337 1.00 45.19 273 SER A O 1
ATOM 2171 N N . GLY A 1 274 ? 27.532 57.584 15.749 1.00 43.59 274 GLY A N 1
ATOM 2172 C CA . GLY A 1 274 ? 27.781 58.588 14.720 1.00 43.59 274 GLY A CA 1
ATOM 2173 C C . GLY A 1 274 ? 29.057 58.278 13.941 1.00 43.59 274 GLY A C 1
ATOM 2174 O O . GLY A 1 274 ? 30.144 58.246 14.511 1.00 43.59 274 GLY A O 1
ATOM 2175 N N . SER A 1 275 ? 28.914 58.070 12.634 1.00 39.84 275 SER A N 1
ATOM 2176 C CA . SER A 1 275 ? 30.023 57.997 11.688 1.00 39.84 275 SER A CA 1
ATOM 2177 C C . SER A 1 275 ? 30.099 59.321 10.932 1.00 39.84 275 SER A C 1
ATOM 2179 O O . SER A 1 275 ? 29.220 59.672 10.146 1.00 39.84 275 SER A O 1
ATOM 2181 N N . THR A 1 276 ? 31.151 60.074 11.230 1.00 47.03 276 THR A N 1
ATOM 2182 C CA . THR A 1 276 ? 31.670 61.189 10.442 1.00 47.03 276 THR A CA 1
ATOM 2183 C C . THR A 1 276 ? 32.167 60.659 9.099 1.00 47.03 276 THR A C 1
ATOM 2185 O O . THR A 1 276 ? 33.095 59.855 9.071 1.00 47.03 276 THR A O 1
ATOM 2188 N N . TYR A 1 277 ? 31.600 61.126 7.985 1.00 38.19 277 TYR A N 1
ATOM 2189 C CA . TYR A 1 277 ? 32.215 60.940 6.671 1.00 38.19 277 TYR A CA 1
ATOM 2190 C C . TYR A 1 277 ? 32.556 62.285 6.051 1.00 38.19 277 TYR A C 1
ATOM 2192 O O . TYR A 1 277 ? 31.703 63.152 5.865 1.00 38.19 277 TYR A O 1
ATOM 2200 N N . GLY A 1 278 ? 33.858 62.435 5.816 1.00 34.75 278 GLY A N 1
ATOM 2201 C CA . GLY A 1 278 ? 34.491 63.595 5.234 1.00 34.75 278 GLY A CA 1
ATOM 2202 C C . GLY A 1 278 ? 34.131 63.772 3.767 1.00 34.75 278 GLY A C 1
ATOM 2203 O O . GLY A 1 278 ? 33.943 62.823 3.008 1.00 34.75 278 GLY A O 1
ATOM 2204 N N . SER A 1 279 ? 34.077 65.039 3.397 1.00 38.44 279 SER A N 1
ATOM 2205 C CA . SER A 1 279 ? 34.042 65.553 2.043 1.00 38.44 279 SER A CA 1
ATOM 2206 C C . SER A 1 279 ? 35.252 65.045 1.256 1.00 38.44 279 SER A C 1
ATOM 2208 O O . SER A 1 279 ? 36.394 65.228 1.680 1.00 38.44 279 SER A O 1
ATOM 2210 N N . THR A 1 280 ? 35.043 64.473 0.073 1.00 35.75 280 THR A N 1
ATOM 2211 C CA . THR A 1 280 ? 36.083 64.455 -0.961 1.00 35.75 280 THR A CA 1
ATOM 2212 C C . THR A 1 280 ? 35.451 64.691 -2.325 1.00 35.75 280 THR A C 1
ATOM 2214 O O . THR A 1 280 ? 34.506 64.025 -2.738 1.00 35.75 280 THR A O 1
ATOM 2217 N N . VAL A 1 281 ? 35.977 65.738 -2.947 1.00 37.97 281 VAL A N 1
ATOM 2218 C CA . VAL A 1 281 ? 35.714 66.302 -4.268 1.00 37.97 281 VAL A CA 1
ATOM 2219 C C . VAL A 1 281 ? 36.371 65.439 -5.348 1.00 37.97 281 VAL A C 1
ATOM 2221 O O . VAL A 1 281 ? 37.434 64.891 -5.080 1.00 37.97 281 VAL A O 1
ATOM 2224 N N . LEU A 1 282 ? 35.770 65.383 -6.546 1.00 32.50 282 LEU A N 1
ATOM 2225 C CA . LEU A 1 282 ? 36.376 65.353 -7.903 1.00 32.50 282 LEU A CA 1
ATOM 2226 C C . LEU A 1 282 ? 35.203 65.156 -8.895 1.00 32.50 282 LEU A C 1
ATOM 2228 O O . LEU A 1 282 ? 34.499 64.158 -8.803 1.00 32.50 282 LEU A O 1
ATOM 2232 N N . ALA A 1 283 ? 34.724 66.162 -9.633 1.00 33.50 283 ALA A N 1
ATOM 2233 C CA . ALA A 1 283 ? 35.319 66.924 -10.743 1.00 33.50 283 ALA A CA 1
ATOM 2234 C C . ALA A 1 283 ? 35.426 66.127 -12.061 1.00 33.50 283 ALA A C 1
ATOM 2236 O O . ALA A 1 283 ? 36.210 65.189 -12.133 1.00 33.50 283 ALA A O 1
ATOM 2237 N N . ALA A 1 284 ? 34.624 66.605 -13.030 1.00 36.91 284 ALA A N 1
ATOM 2238 C CA . ALA A 1 284 ? 34.700 66.559 -14.502 1.00 36.91 284 ALA A CA 1
ATOM 2239 C C . ALA A 1 284 ? 35.090 65.250 -15.209 1.00 36.91 284 ALA A C 1
ATOM 2241 O O . ALA A 1 284 ? 36.273 64.857 -15.153 1.00 36.91 284 ALA A O 1
#

Nearest PDB structures (foldseek):
  5c4v-assembly3_F  TM=4.477E-01  e=4.402E+00  Homo sapiens
  9e7f-assembly1_BD  TM=2.556E-01  e=5.981E+00  Pyrobaculum calidifontis JCM 11548

Mean predicted aligned error: 11.28 Å

Foldseek 3Di:
DDDDPPDDPAQVRLVVLLVDPVSQVVVLVVCVVFKDLAALLHQDLADLPPRPFGKDFDDDDQVLFFQDDPPDDFDFGIATPPPRDTDHFLVRVVSSLVVLCVVDDVVCVDPVNLVCVLPDQQFQDPDNPDDSSSSSSRRVLQCVAFFQGRNHDLVQQDCDPQRNRSRGRPVRPQAHADCAFGQDPVRATDHHDDPSSSGGAMDGSVCCRRPSHHDHDDDDGGPVVVVVVVVVVCVVPPPDDPPPVVVVVVVVVVVVVVVVVVVVVVVVVDPDDDDDDDDDDDDD

Radius of gyration: 26.12 Å; Cα contacts (8 Å, |Δi|>4): 333; chains: 1; bounding box: 59×85×50 Å

Organism: NCBI:txid4795

Sequence (284 aa):
MAWIEGFPSTIAEYNRMCSSGAFKRKLIEYVKSIMNTDVPLQPNEDCPKCKVGKLTPMDFDKQAYENVRRKDNPFPTARCNGCGERFGGNEIILENLERECLTDSAAALTESAIFARTASSKPFSIAADKPKLEAVLSTRSLLSFQSHHWFHSRSCFKRTKRTPSGKVCWMFFPKQCRRKTEWTSAGCIEQQRKVGNEYINTYIPVISSMLKCNHDVKFLGGGEGPHKSFYMMKYCTKPQIDIENPAALHLHAYDKANANSQDLADDFSRPRSGSTYGSTVLAA

pLDDT: mean 81.9, std 14.58, range [32.5, 97.0]

Secondary structure (DSSP, 8-state):
--PPTT--SSHHHHHHHTT-HHHHHHHHHHHHHH-B-S-SSPPPSB-TTTSSSBEEEPPP-GGGGB---TTSPPPEEEEETTT--EEETTHHHHHHHHHHHTTS-GGGGSHHHHHHHHHSSSPPP--TT--HHHHHHHHHHHHHHTBPPTT--GGG----SS-TTS-B-TT-PSPPPBSS-EE-TTS-EEPPB-TT-TTBPPB-HHHHHH--S--------TTTHHHHHHHHHHHHTS-------HHHHHHHHHHHHHHHHHHHHHHHHS--------------